Protein AF-A0A0W7W570-F1 (afdb_monomer)

Radius of gyration: 38.08 Å; Cα contacts (8 Å, |Δi|>4): 97; chains: 1; bounding box: 60×49×145 Å

Solvent-accessible surface area (backbone atoms only — not comparable to full-atom values): 12193 Å² total; per-residue (Å²): 139,69,59,69,81,41,39,64,99,74,45,89,48,69,66,44,38,54,52,50,47,54,63,52,50,62,79,69,51,80,49,71,67,44,47,54,53,50,51,50,50,52,48,53,47,42,75,75,45,43,69,50,59,73,38,68,42,74,45,96,88,70,47,79,44,54,70,38,48,42,56,33,52,36,48,51,52,53,51,52,37,53,76,66,52,66,77,56,53,37,69,81,67,78,41,79,86,63,61,54,66,53,54,69,40,65,52,36,53,45,52,47,54,53,62,75,53,65,90,63,53,70,70,55,48,52,51,53,43,49,53,58,47,64,78,64,57,74,56,77,89,54,50,69,79,70,60,72,80,82,68,73,71,76,73,76,76,76,74,76,67,78,79,77,74,90,59,80,81,91,75,82,85,84,76,61,96,79,69,76,89,78,79,86,79,88,86,85,86,83,136

Structure (mmCIF, N/CA/C/O backbone):
data_AF-A0A0W7W570-F1
#
_entry.id   AF-A0A0W7W570-F1
#
loop_
_atom_site.group_PDB
_atom_site.id
_atom_site.type_symbol
_atom_site.label_atom_id
_atom_site.label_alt_id
_atom_site.label_comp_id
_atom_site.label_asym_id
_atom_site.label_entity_id
_atom_site.label_seq_id
_atom_site.pdbx_PDB_ins_code
_atom_site.Cartn_x
_atom_site.Cartn_y
_atom_site.Cartn_z
_atom_site.occupancy
_atom_site.B_iso_or_equiv
_atom_site.auth_seq_id
_atom_site.auth_comp_id
_atom_site.auth_asym_id
_atom_site.auth_at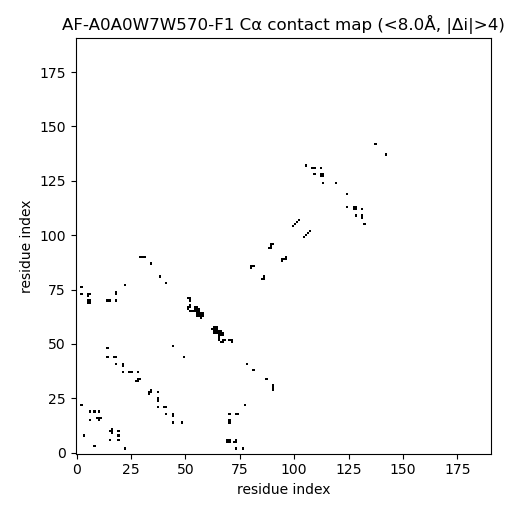om_id
_atom_site.pdbx_PDB_model_num
ATOM 1 N N . MET A 1 1 ? -4.682 -2.469 0.435 1.00 73.38 1 MET A N 1
ATOM 2 C CA . MET A 1 1 ? -3.758 -2.418 -0.722 1.00 73.38 1 MET A CA 1
ATOM 3 C C . MET A 1 1 ? -3.270 -3.825 -1.079 1.00 73.38 1 MET A C 1
ATOM 5 O O . MET A 1 1 ? -2.965 -4.575 -0.162 1.00 73.38 1 MET A O 1
ATOM 9 N N . ASN A 1 2 ? -3.206 -4.213 -2.361 1.00 81.31 2 ASN A N 1
ATOM 10 C CA . ASN A 1 2 ? -2.720 -5.542 -2.781 1.00 81.31 2 ASN A CA 1
ATOM 11 C C . ASN A 1 2 ? -1.515 -5.434 -3.734 1.00 81.31 2 ASN A C 1
ATOM 13 O O . ASN A 1 2 ? -1.635 -5.657 -4.937 1.00 81.31 2 ASN A O 1
ATOM 17 N N . LEU A 1 3 ? -0.342 -5.099 -3.185 1.00 85.81 3 LEU A N 1
ATOM 18 C CA . LEU A 1 3 ? 0.908 -4.990 -3.951 1.00 85.81 3 LEU A CA 1
ATOM 19 C C . LEU A 1 3 ? 1.341 -6.328 -4.572 1.00 85.81 3 LEU A C 1
ATOM 21 O O . LEU A 1 3 ? 1.898 -6.357 -5.668 1.00 85.81 3 LEU A O 1
ATOM 25 N N . ARG A 1 4 ? 1.016 -7.441 -3.899 1.00 85.19 4 ARG A N 1
ATOM 26 C CA . ARG A 1 4 ? 1.327 -8.816 -4.332 1.00 85.19 4 ARG A CA 1
ATOM 27 C C . ARG A 1 4 ? 0.651 -9.205 -5.648 1.00 85.19 4 ARG A C 1
ATOM 29 O O . ARG A 1 4 ? 1.086 -10.143 -6.304 1.00 85.19 4 ARG A O 1
ATOM 36 N N . ARG A 1 5 ? -0.399 -8.483 -6.059 1.00 88.44 5 ARG A N 1
ATOM 37 C CA . ARG A 1 5 ? -1.010 -8.645 -7.387 1.00 88.44 5 ARG A CA 1
ATOM 38 C C . ARG A 1 5 ? -0.041 -8.275 -8.515 1.00 88.44 5 ARG A C 1
ATOM 40 O O . ARG A 1 5 ? -0.143 -8.821 -9.610 1.00 88.44 5 ARG A O 1
ATOM 47 N N . HIS A 1 6 ? 0.856 -7.325 -8.264 1.00 90.12 6 HIS A N 1
ATOM 48 C CA . HIS A 1 6 ? 1.743 -6.758 -9.278 1.00 90.12 6 HIS A CA 1
ATOM 49 C C . HIS A 1 6 ? 3.196 -7.197 -9.091 1.00 90.12 6 HIS A C 1
ATOM 51 O O . HIS A 1 6 ? 3.864 -7.488 -10.080 1.00 90.12 6 HIS A O 1
ATOM 57 N N . LEU A 1 7 ? 3.671 -7.312 -7.848 1.00 88.38 7 LEU A N 1
ATOM 58 C CA . LEU A 1 7 ? 5.011 -7.810 -7.533 1.00 88.38 7 LEU A CA 1
ATOM 59 C C . LEU A 1 7 ? 4.959 -9.224 -6.965 1.00 88.38 7 LEU A C 1
ATOM 61 O O . LEU A 1 7 ? 4.124 -9.545 -6.121 1.00 88.38 7 LEU A O 1
ATOM 65 N N . THR A 1 8 ? 5.907 -10.057 -7.388 1.00 86.31 8 THR A N 1
ATOM 66 C CA . THR A 1 8 ? 6.142 -11.355 -6.753 1.00 86.31 8 THR A CA 1
ATOM 67 C C . THR A 1 8 ? 6.762 -11.164 -5.365 1.00 86.31 8 THR A C 1
ATOM 69 O O . THR A 1 8 ? 7.315 -10.111 -5.053 1.00 86.31 8 THR A O 1
ATOM 72 N N . LEU A 1 9 ? 6.705 -12.195 -4.515 1.00 81.56 9 LEU A N 1
ATOM 73 C CA . LEU A 1 9 ? 7.319 -12.149 -3.177 1.00 81.56 9 LEU A CA 1
ATOM 74 C C . LEU A 1 9 ? 8.847 -11.996 -3.227 1.00 81.56 9 LEU A C 1
ATOM 76 O O . LEU A 1 9 ? 9.439 -11.434 -2.307 1.00 81.56 9 LEU A O 1
ATOM 80 N N . ARG A 1 10 ? 9.473 -12.489 -4.301 1.00 87.62 10 ARG A N 1
ATOM 81 C CA . ARG A 1 10 ? 10.916 -12.416 -4.561 1.00 87.62 10 ARG A CA 1
ATOM 82 C C . ARG A 1 10 ? 11.157 -11.948 -6.003 1.00 87.62 10 ARG A C 1
ATOM 84 O O . ARG A 1 10 ? 11.343 -12.781 -6.892 1.00 87.62 10 ARG A O 1
ATOM 91 N N . PRO A 1 11 ? 11.077 -10.635 -6.279 1.00 91.62 11 PRO A N 1
ATOM 92 C CA . PRO A 1 11 ? 11.382 -10.100 -7.601 1.00 91.62 11 PRO A CA 1
ATOM 93 C C . PRO A 1 11 ? 12.849 -10.358 -7.963 1.00 91.62 11 PRO A C 1
ATOM 95 O O . PRO A 1 11 ? 13.729 -10.280 -7.110 1.00 91.62 11 PRO A O 1
ATOM 98 N N . ARG A 1 12 ? 13.127 -10.664 -9.233 1.00 92.12 12 ARG A N 1
ATOM 99 C CA . ARG A 1 12 ? 14.498 -10.941 -9.704 1.00 92.12 12 ARG A CA 1
ATOM 100 C C . ARG A 1 12 ? 15.266 -9.678 -10.099 1.00 92.12 12 ARG A C 1
ATOM 102 O O . ARG A 1 12 ? 16.482 -9.659 -10.025 1.00 92.12 12 ARG A O 1
ATOM 109 N N . THR A 1 13 ? 14.553 -8.638 -10.519 1.00 93.88 13 THR A N 1
ATOM 110 C CA . THR A 1 13 ? 15.122 -7.344 -10.923 1.00 93.88 13 THR A CA 1
ATOM 111 C C . THR A 1 13 ? 15.369 -6.454 -9.707 1.00 93.88 13 THR A C 1
ATOM 113 O O . THR A 1 13 ? 14.484 -6.393 -8.849 1.00 93.88 13 THR A O 1
ATOM 116 N N . LEU A 1 14 ? 16.457 -5.676 -9.696 1.00 95.88 14 LEU A N 1
ATOM 117 C CA . LEU A 1 14 ? 16.756 -4.704 -8.630 1.00 95.88 14 LEU A CA 1
ATOM 118 C C . LEU A 1 14 ? 15.606 -3.713 -8.398 1.00 95.88 14 LEU A C 1
ATOM 120 O O . LEU A 1 14 ? 15.128 -3.582 -7.276 1.00 95.88 14 LEU A O 1
ATOM 124 N N . ALA A 1 15 ? 15.056 -3.126 -9.468 1.00 96.12 15 ALA A N 1
ATOM 125 C CA . ALA A 1 15 ? 13.912 -2.215 -9.376 1.00 96.12 15 ALA A CA 1
ATOM 126 C C . ALA A 1 15 ? 12.715 -2.848 -8.646 1.00 96.12 15 ALA A C 1
ATOM 128 O O . ALA A 1 15 ? 12.124 -2.247 -7.751 1.00 96.12 15 ALA A O 1
ATOM 129 N N . GLY A 1 16 ? 12.378 -4.093 -8.994 1.00 96.06 16 GLY A N 1
ATOM 130 C CA . GLY A 1 16 ? 11.322 -4.849 -8.324 1.00 96.06 16 GLY A CA 1
ATOM 131 C C . GLY A 1 16 ? 11.647 -5.185 -6.865 1.00 96.06 16 GLY A C 1
ATOM 132 O O . GLY A 1 16 ? 10.750 -5.133 -6.027 1.00 96.06 16 GLY A O 1
ATOM 133 N N . GLN A 1 17 ? 12.902 -5.516 -6.547 1.00 96.00 17 GLN A N 1
ATOM 134 C CA . GLN A 1 17 ? 13.339 -5.810 -5.177 1.00 96.00 17 GLN A CA 1
ATOM 135 C C . GLN A 1 17 ? 13.234 -4.573 -4.287 1.00 96.00 17 GLN A C 1
ATOM 137 O O . GLN A 1 17 ? 12.612 -4.650 -3.227 1.00 96.00 17 GLN A O 1
ATOM 142 N N . HIS A 1 18 ? 13.750 -3.435 -4.755 1.00 96.69 18 HIS A N 1
ATOM 143 C CA . HIS A 1 18 ? 13.684 -2.168 -4.031 1.00 96.69 18 HIS A CA 1
ATOM 144 C C . HIS A 1 18 ? 12.226 -1.717 -3.866 1.00 96.69 18 HIS A C 1
ATOM 146 O O . HIS A 1 18 ? 11.818 -1.351 -2.769 1.00 96.69 18 HIS A O 1
ATOM 152 N N . LEU A 1 19 ? 11.381 -1.855 -4.897 1.00 96.44 19 LEU A N 1
ATOM 153 C CA . LEU A 1 19 ? 9.955 -1.523 -4.772 1.00 96.44 19 LEU A CA 1
ATOM 154 C C . LEU A 1 19 ? 9.224 -2.443 -3.784 1.00 96.44 19 LEU A C 1
ATOM 156 O O . LEU A 1 19 ? 8.333 -2.010 -3.053 1.00 96.44 19 LEU A O 1
ATOM 160 N N . ALA A 1 20 ? 9.597 -3.725 -3.738 1.00 94.50 20 ALA A N 1
ATOM 161 C CA . ALA A 1 20 ? 9.067 -4.654 -2.748 1.00 94.50 20 ALA A CA 1
ATOM 162 C C . ALA A 1 20 ? 9.539 -4.303 -1.328 1.00 94.50 20 ALA A C 1
ATOM 164 O O . ALA A 1 20 ? 8.780 -4.508 -0.386 1.00 94.50 20 ALA A O 1
ATOM 165 N N . GLN A 1 21 ? 10.754 -3.773 -1.161 1.00 94.69 21 GLN A N 1
ATOM 166 C CA . GLN A 1 21 ? 11.243 -3.258 0.120 1.00 94.69 21 GLN A CA 1
ATOM 167 C C . GLN A 1 21 ? 10.441 -2.032 0.567 1.00 94.69 21 GLN A C 1
ATOM 169 O O . GLN A 1 21 ? 9.916 -2.055 1.676 1.00 94.69 21 GLN A O 1
ATOM 174 N N . VAL A 1 22 ? 10.223 -1.049 -0.316 1.00 95.88 22 VAL A N 1
ATOM 175 C CA . VAL A 1 22 ? 9.329 0.098 -0.049 1.00 95.88 22 VAL A CA 1
ATOM 176 C C . VAL A 1 22 ? 7.942 -0.392 0.382 1.00 95.88 22 VAL A C 1
ATOM 178 O O . VAL A 1 22 ? 7.384 0.062 1.377 1.00 95.88 22 VAL A O 1
ATOM 181 N N . GLY A 1 23 ? 7.391 -1.386 -0.317 1.00 93.75 23 GLY A N 1
ATOM 182 C CA . GLY A 1 23 ? 6.106 -1.980 0.045 1.00 93.75 23 GLY A CA 1
ATOM 183 C C . GLY A 1 23 ? 6.077 -2.688 1.405 1.00 93.75 23 GLY A C 1
ATOM 184 O O . GLY A 1 23 ? 5.026 -2.707 2.041 1.00 93.75 23 GLY A O 1
ATOM 185 N N . ARG A 1 24 ? 7.192 -3.283 1.852 1.00 92.44 2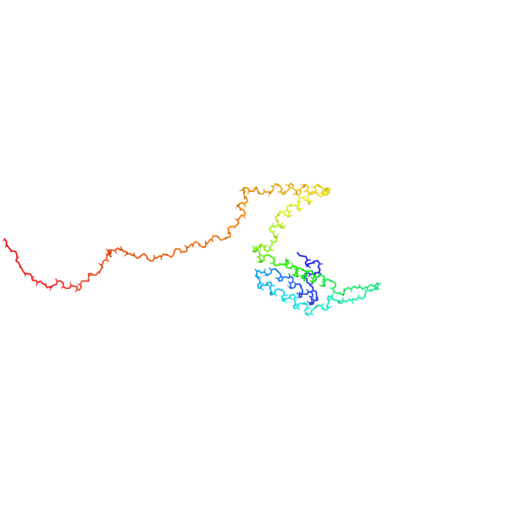4 ARG A N 1
ATOM 186 C CA . ARG A 1 24 ? 7.305 -3.925 3.177 1.00 92.44 24 ARG A CA 1
ATOM 187 C C . ARG A 1 24 ? 7.436 -2.892 4.291 1.00 92.44 24 ARG A C 1
ATOM 189 O O . ARG A 1 24 ? 6.736 -3.036 5.290 1.00 92.44 24 ARG A O 1
ATOM 196 N N . ALA A 1 25 ? 8.222 -1.840 4.060 1.00 94.06 25 ALA A N 1
ATOM 197 C CA . ALA A 1 25 ? 8.446 -0.746 5.004 1.00 94.06 25 ALA A CA 1
ATOM 198 C C . ALA A 1 25 ? 7.141 -0.052 5.442 1.00 94.06 25 ALA A C 1
ATOM 200 O O . ALA A 1 25 ? 7.059 0.449 6.553 1.00 94.06 25 ALA A O 1
ATOM 201 N N . LEU A 1 26 ? 6.064 -0.112 4.642 1.00 92.06 26 LEU A N 1
ATOM 202 C CA . LEU A 1 26 ? 4.728 0.341 5.072 1.00 92.06 26 LEU A CA 1
ATOM 203 C C . LEU A 1 26 ? 4.248 -0.302 6.382 1.00 92.06 26 LEU A C 1
ATOM 205 O O . LEU A 1 26 ? 3.461 0.299 7.104 1.00 92.06 26 LEU A O 1
ATOM 209 N N . SER A 1 27 ? 4.670 -1.536 6.669 1.00 88.69 27 SER A N 1
ATOM 210 C CA . SER A 1 27 ? 4.270 -2.248 7.892 1.00 88.69 27 SER A CA 1
ATOM 211 C C . SER A 1 27 ? 5.054 -1.791 9.123 1.00 88.69 27 SER A C 1
ATOM 213 O O . SER A 1 27 ? 4.677 -2.139 10.239 1.00 88.69 27 SER A O 1
ATOM 215 N N . GLU A 1 28 ? 6.137 -1.044 8.924 1.00 90.62 28 GLU A N 1
ATOM 216 C CA . GLU A 1 28 ? 7.019 -0.533 9.975 1.00 90.62 28 GLU A CA 1
ATOM 217 C C . GLU A 1 28 ? 6.650 0.903 10.366 1.00 90.62 28 GLU A C 1
ATOM 219 O O . GLU A 1 28 ? 6.993 1.330 11.457 1.00 90.62 28 GLU A O 1
ATOM 224 N N . VAL A 1 29 ? 5.867 1.613 9.545 1.00 93.12 29 VAL A N 1
ATOM 225 C CA . VAL A 1 29 ? 5.443 2.991 9.825 1.00 93.12 29 VAL A CA 1
ATOM 226 C C . VAL A 1 29 ? 4.525 3.045 11.049 1.00 93.12 29 VAL A C 1
ATOM 228 O O . VAL A 1 29 ? 3.427 2.467 11.052 1.00 93.12 29 VAL A O 1
ATOM 231 N N . THR A 1 30 ? 4.971 3.742 12.091 1.00 91.69 30 THR A N 1
ATOM 232 C CA . THR A 1 30 ? 4.238 3.933 13.355 1.00 91.69 30 THR A CA 1
ATOM 233 C C . THR A 1 30 ? 4.099 5.391 13.760 1.00 91.69 30 THR A C 1
ATOM 235 O O . THR A 1 30 ? 3.182 5.713 14.506 1.00 91.69 30 THR A O 1
ATOM 238 N N . THR A 1 31 ? 4.951 6.267 13.235 1.00 93.19 31 THR A N 1
ATOM 239 C CA . THR A 1 31 ? 4.962 7.701 13.532 1.00 93.19 31 THR A CA 1
ATOM 240 C C . THR A 1 31 ? 4.867 8.537 12.254 1.00 93.19 31 THR A C 1
ATOM 242 O O . THR A 1 31 ? 5.043 8.034 11.140 1.00 93.19 31 THR A O 1
ATOM 245 N N . ILE A 1 32 ? 4.604 9.839 12.406 1.00 92.75 32 ILE A N 1
ATOM 246 C CA . ILE A 1 32 ? 4.624 10.793 11.286 1.00 92.75 32 ILE A CA 1
ATOM 247 C C . ILE A 1 32 ? 6.024 10.849 10.649 1.00 92.75 32 ILE A C 1
ATOM 249 O O . ILE A 1 32 ? 6.138 10.863 9.423 1.00 92.75 32 ILE A O 1
ATOM 253 N N . ASP A 1 33 ? 7.087 10.797 11.453 1.00 94.94 33 ASP A N 1
ATOM 254 C CA . ASP A 1 33 ? 8.464 10.790 10.950 1.00 94.94 33 ASP A CA 1
ATOM 255 C C . ASP A 1 33 ? 8.772 9.533 10.126 1.00 94.94 33 ASP A C 1
ATOM 257 O O . ASP A 1 33 ? 9.383 9.629 9.056 1.00 94.94 33 ASP A O 1
ATOM 261 N N . ASP A 1 34 ? 8.272 8.365 10.547 1.00 95.19 34 ASP A N 1
ATOM 262 C CA . ASP A 1 34 ? 8.375 7.134 9.757 1.00 95.19 34 ASP A CA 1
ATOM 263 C C . ASP A 1 34 ? 7.664 7.280 8.404 1.00 95.19 34 ASP A C 1
ATOM 265 O O . ASP A 1 34 ? 8.155 6.796 7.381 1.00 95.19 34 ASP A O 1
ATOM 269 N N . ALA A 1 35 ? 6.508 7.953 8.375 1.00 95.50 35 ALA A N 1
ATOM 270 C CA . ALA A 1 35 ? 5.755 8.190 7.147 1.00 95.50 35 ALA A CA 1
ATOM 271 C C . ALA A 1 35 ? 6.529 9.100 6.181 1.00 95.50 35 ALA A C 1
ATOM 273 O O . ALA A 1 35 ? 6.607 8.802 4.985 1.00 95.50 35 ALA A O 1
ATOM 274 N N . ILE A 1 36 ? 7.168 10.158 6.691 1.00 95.81 36 ILE A N 1
ATOM 275 C CA . ILE A 1 36 ? 8.065 11.024 5.908 1.00 95.81 36 ILE A CA 1
ATOM 276 C C . ILE A 1 36 ? 9.256 10.212 5.380 1.00 95.81 36 ILE A C 1
ATOM 278 O O . ILE A 1 36 ? 9.609 10.311 4.201 1.00 95.81 36 ILE A O 1
ATOM 282 N N . GLY A 1 37 ? 9.870 9.381 6.228 1.00 97.25 37 GLY A N 1
ATOM 283 C CA . GLY A 1 37 ? 10.945 8.470 5.830 1.00 97.25 37 GLY A CA 1
ATOM 284 C C . GLY A 1 37 ? 10.508 7.523 4.711 1.00 97.25 37 GLY A C 1
ATOM 285 O O . GLY A 1 37 ? 11.205 7.366 3.706 1.00 97.25 37 GLY A O 1
ATOM 286 N N . TRP A 1 38 ? 9.309 6.960 4.825 1.00 97.81 38 TRP A N 1
ATOM 287 C CA . TRP A 1 38 ? 8.730 6.093 3.809 1.00 97.81 38 TRP A CA 1
ATOM 288 C C . TRP A 1 38 ? 8.485 6.815 2.476 1.00 97.81 38 TRP A C 1
ATOM 290 O O . TRP A 1 38 ? 8.792 6.270 1.413 1.00 97.81 38 TRP A O 1
ATOM 300 N N . GLN A 1 39 ? 7.975 8.049 2.509 1.00 97.38 39 GLN A N 1
ATOM 301 C CA . GLN A 1 39 ? 7.778 8.864 1.304 1.00 97.38 39 GLN A CA 1
ATOM 302 C C . GLN A 1 39 ? 9.106 9.141 0.595 1.00 97.38 39 GLN A C 1
ATOM 304 O O . GLN A 1 39 ? 9.203 8.943 -0.616 1.00 97.38 39 GLN A O 1
ATOM 309 N N . LYS A 1 40 ? 10.160 9.470 1.353 1.00 97.75 40 LYS A N 1
ATOM 310 C CA . LYS A 1 40 ? 11.518 9.624 0.808 1.00 97.75 40 LYS A CA 1
ATOM 311 C C . LYS A 1 40 ? 12.010 8.342 0.136 1.00 97.75 40 LYS A C 1
ATOM 313 O O . LYS A 1 40 ? 12.590 8.411 -0.944 1.00 97.75 40 LYS A O 1
ATOM 318 N N . LEU A 1 41 ? 11.759 7.166 0.722 1.00 97.12 41 LEU A N 1
ATOM 319 C CA . LEU A 1 41 ? 12.115 5.886 0.093 1.00 97.12 41 LEU A CA 1
ATOM 320 C C . LEU A 1 41 ? 11.390 5.677 -1.245 1.00 97.12 41 LEU A C 1
ATOM 322 O O . LEU A 1 41 ? 11.994 5.189 -2.207 1.00 97.12 41 LEU A O 1
ATOM 326 N N . LEU A 1 42 ? 10.109 6.047 -1.324 1.00 97.31 42 LEU A N 1
ATOM 327 C CA . LEU A 1 42 ? 9.342 5.973 -2.568 1.00 97.31 42 LEU A CA 1
ATOM 328 C C . LEU A 1 42 ? 9.895 6.936 -3.634 1.00 97.31 42 LEU A C 1
ATOM 330 O O . LEU A 1 42 ? 10.000 6.551 -4.803 1.00 97.31 42 LEU A O 1
ATOM 334 N N . ASP A 1 43 ? 10.296 8.142 -3.236 1.00 97.69 43 ASP A N 1
ATOM 335 C CA . ASP A 1 43 ? 10.898 9.132 -4.131 1.00 97.69 43 ASP A CA 1
ATOM 336 C C . ASP A 1 43 ? 12.280 8.694 -4.625 1.00 97.69 43 ASP A C 1
ATOM 338 O O . ASP A 1 43 ? 12.551 8.761 -5.823 1.00 97.69 43 ASP A O 1
ATOM 342 N N . VAL A 1 44 ? 13.133 8.153 -3.750 1.00 98.06 44 VAL A N 1
ATOM 343 C CA . VAL A 1 44 ? 14.435 7.576 -4.138 1.00 98.06 44 VAL A CA 1
ATOM 344 C C . VAL A 1 44 ? 14.251 6.469 -5.176 1.00 98.06 44 VAL A C 1
ATOM 346 O O . VAL A 1 44 ? 14.992 6.402 -6.164 1.00 98.06 44 VAL A O 1
ATOM 349 N N . TRP A 1 45 ? 13.232 5.621 -5.001 1.00 97.88 45 TRP A N 1
ATOM 350 C CA . TRP A 1 45 ? 12.902 4.609 -5.999 1.00 97.88 45 TRP A CA 1
ATOM 351 C C . TRP A 1 45 ? 12.531 5.241 -7.344 1.00 97.88 45 TRP A C 1
ATOM 353 O O . TRP A 1 45 ? 13.015 4.785 -8.382 1.00 97.88 45 TRP A O 1
ATOM 363 N N . TRP A 1 46 ? 11.708 6.295 -7.338 1.00 97.75 46 TRP A N 1
ATOM 364 C CA . TRP A 1 46 ? 11.319 7.012 -8.554 1.00 97.75 46 TRP A CA 1
ATOM 365 C C . TRP A 1 46 ? 12.519 7.648 -9.259 1.00 97.75 46 TRP A C 1
ATOM 367 O O . TRP A 1 46 ? 12.660 7.484 -10.469 1.00 97.75 46 TRP A O 1
ATOM 377 N N . GLN A 1 47 ? 13.422 8.297 -8.524 1.00 98.06 47 GLN A N 1
ATOM 378 C CA . GLN A 1 47 ? 14.626 8.893 -9.115 1.00 98.06 47 GLN A CA 1
ATOM 379 C C . GLN A 1 47 ? 15.533 7.834 -9.756 1.00 98.06 47 GLN A C 1
ATOM 381 O O . GLN A 1 47 ? 16.100 8.053 -10.822 1.00 98.06 47 GLN A O 1
ATOM 386 N N . THR A 1 48 ? 15.626 6.652 -9.143 1.00 97.81 48 THR A N 1
ATOM 387 C CA . THR A 1 48 ? 16.509 5.581 -9.628 1.00 97.81 48 THR A CA 1
ATOM 388 C C . THR A 1 48 ? 15.897 4.795 -10.795 1.00 97.81 48 THR A C 1
ATOM 390 O O . THR A 1 48 ? 16.584 4.464 -11.761 1.00 97.81 48 THR A O 1
ATOM 393 N N . TYR A 1 49 ? 14.601 4.475 -10.726 1.00 98.00 49 TYR A N 1
ATOM 394 C CA . TYR A 1 49 ? 13.942 3.512 -11.622 1.00 98.00 49 TYR A CA 1
ATOM 395 C C . TYR A 1 49 ? 12.719 4.063 -12.361 1.00 98.00 49 TYR A C 1
ATOM 397 O O . TYR A 1 49 ? 12.052 3.315 -13.079 1.00 98.00 49 TYR A O 1
ATOM 405 N N . GLY A 1 50 ? 12.405 5.353 -12.223 1.00 96.56 50 GLY A N 1
ATOM 406 C CA . GLY A 1 50 ? 11.223 5.976 -12.825 1.00 96.56 50 GLY A CA 1
ATOM 407 C C . GLY A 1 50 ? 11.164 5.820 -14.345 1.00 96.56 50 GLY A C 1
ATOM 408 O O . GLY A 1 50 ? 10.086 5.600 -14.896 1.00 96.56 50 GLY A O 1
ATOM 409 N N . HIS A 1 51 ? 12.319 5.800 -15.014 1.00 97.25 51 HIS A N 1
ATOM 410 C CA . HIS A 1 51 ? 12.430 5.547 -16.455 1.00 97.25 51 HIS A CA 1
ATOM 411 C C . HIS A 1 51 ? 11.807 4.202 -16.886 1.00 97.25 51 HIS A C 1
ATOM 413 O O . HIS A 1 51 ? 11.194 4.111 -17.948 1.00 97.25 51 HIS A O 1
ATOM 419 N N . LEU A 1 52 ? 11.844 3.171 -16.033 1.00 96.44 52 LEU A N 1
ATOM 420 C CA . LEU A 1 52 ? 11.238 1.865 -16.331 1.00 96.44 52 LEU A CA 1
ATOM 421 C C . LEU A 1 52 ? 9.705 1.929 -16.418 1.00 96.44 52 LEU A C 1
ATOM 423 O O . LEU A 1 52 ? 9.066 1.030 -16.967 1.00 96.44 52 LEU A O 1
ATOM 427 N N . THR A 1 53 ? 9.082 2.968 -15.855 1.00 95.62 53 THR A N 1
ATOM 428 C CA . THR A 1 53 ? 7.620 3.129 -15.863 1.00 95.62 53 THR A CA 1
ATOM 429 C C . THR A 1 53 ? 7.079 3.667 -17.189 1.00 95.62 53 THR A C 1
ATOM 431 O O . THR A 1 53 ? 5.884 3.509 -17.468 1.00 95.62 53 THR A O 1
ATOM 434 N N . THR A 1 54 ? 7.938 4.276 -18.008 1.00 96.00 54 THR A N 1
ATOM 435 C CA . THR A 1 54 ? 7.591 4.848 -19.316 1.00 96.00 54 THR A CA 1
ATOM 436 C C . THR A 1 54 ? 8.088 3.996 -20.476 1.00 96.00 54 THR A C 1
ATOM 438 O O . THR A 1 54 ? 7.558 4.125 -21.578 1.00 96.00 54 THR A O 1
ATOM 441 N N . GLU A 1 55 ? 9.043 3.098 -20.231 1.00 96.94 55 GLU A N 1
ATOM 442 C CA . GLU A 1 55 ? 9.621 2.227 -21.247 1.00 96.94 55 GLU A CA 1
ATOM 443 C C . GLU A 1 55 ? 8.578 1.303 -21.901 1.00 96.94 55 GLU A C 1
ATOM 445 O O . GLU A 1 55 ? 7.762 0.650 -21.233 1.00 96.94 55 GLU A O 1
ATOM 450 N N . ARG A 1 56 ? 8.614 1.240 -23.236 1.00 97.06 56 ARG A N 1
ATOM 451 C CA . ARG A 1 56 ? 7.700 0.443 -24.057 1.00 97.06 56 ARG A CA 1
ATOM 452 C C . ARG A 1 56 ? 8.478 -0.404 -25.050 1.00 97.06 56 ARG A C 1
ATOM 454 O O . ARG A 1 56 ? 9.392 0.085 -25.702 1.00 97.06 56 ARG A O 1
ATOM 461 N N . THR A 1 57 ? 8.039 -1.644 -25.214 1.00 96.62 57 THR A N 1
ATOM 462 C CA . THR A 1 57 ? 8.582 -2.594 -26.185 1.00 96.62 57 THR A CA 1
ATOM 463 C C . THR A 1 57 ? 7.470 -3.041 -27.127 1.00 96.62 57 THR A C 1
ATOM 465 O O . THR A 1 57 ? 6.312 -3.192 -26.723 1.00 96.62 57 THR A O 1
ATOM 468 N N . ARG A 1 58 ? 7.819 -3.240 -28.400 1.00 96.50 58 ARG A N 1
ATOM 469 C CA . ARG A 1 58 ? 6.925 -3.827 -29.398 1.00 96.50 58 ARG A CA 1
ATOM 470 C C . ARG A 1 58 ? 6.916 -5.347 -29.241 1.00 96.50 58 ARG A C 1
ATOM 472 O O . ARG A 1 58 ? 7.968 -5.981 -29.263 1.00 96.50 58 ARG A O 1
ATOM 479 N N . TYR A 1 59 ? 5.738 -5.929 -29.078 1.00 92.62 59 TYR A N 1
ATOM 480 C CA . TYR A 1 59 ? 5.556 -7.373 -29.001 1.00 92.62 59 TYR A CA 1
ATOM 481 C C . TYR A 1 59 ? 5.640 -8.025 -30.386 1.00 92.62 59 TYR A C 1
ATOM 483 O O . TYR A 1 59 ? 5.586 -7.363 -31.425 1.00 92.62 59 TYR A O 1
ATOM 491 N N . ARG A 1 60 ? 5.759 -9.359 -30.400 1.00 93.25 60 ARG A N 1
ATOM 492 C CA . ARG A 1 60 ? 5.861 -10.155 -31.635 1.00 93.25 60 ARG A CA 1
ATOM 493 C C . ARG A 1 60 ? 4.623 -10.023 -32.531 1.00 93.25 60 ARG A C 1
ATOM 495 O O . ARG A 1 60 ? 4.749 -10.123 -33.742 1.00 93.25 60 ARG A O 1
ATOM 502 N N . ASP A 1 61 ? 3.456 -9.770 -31.945 1.00 94.38 61 ASP A N 1
ATOM 503 C CA . ASP A 1 61 ? 2.194 -9.531 -32.659 1.00 94.38 61 ASP A CA 1
ATOM 504 C C . ASP A 1 61 ? 2.090 -8.115 -33.268 1.00 94.38 61 ASP A C 1
ATOM 506 O O . ASP A 1 61 ? 1.080 -7.763 -33.870 1.00 94.38 61 ASP A O 1
ATOM 510 N N . GLY A 1 62 ? 3.129 -7.287 -33.118 1.00 93.88 62 GLY A N 1
ATOM 511 C CA . GLY A 1 62 ? 3.178 -5.925 -33.635 1.00 93.88 62 GLY A CA 1
ATOM 512 C C . GLY A 1 62 ? 2.546 -4.871 -32.726 1.00 93.88 62 GLY A C 1
ATOM 513 O O . GLY A 1 62 ? 2.641 -3.684 -33.048 1.00 93.88 62 GLY A O 1
ATOM 514 N N . THR A 1 63 ? 1.954 -5.262 -31.596 1.00 95.38 63 THR A N 1
ATOM 515 C CA . THR A 1 63 ? 1.376 -4.328 -30.622 1.00 95.38 63 THR A CA 1
ATOM 516 C C . THR A 1 63 ? 2.446 -3.738 -29.697 1.00 95.38 63 THR A C 1
ATOM 518 O O . THR A 1 63 ? 3.544 -4.273 -29.554 1.00 95.38 63 THR A O 1
ATOM 521 N N . TRP A 1 64 ? 2.151 -2.597 -29.070 1.00 95.75 64 TRP A N 1
ATOM 522 C CA . TRP A 1 64 ? 3.052 -1.937 -28.120 1.00 95.75 64 TRP A CA 1
ATOM 523 C C . TRP A 1 64 ? 2.569 -2.120 -26.688 1.00 95.75 64 TRP A C 1
ATOM 525 O O . TRP A 1 64 ? 1.432 -1.765 -26.375 1.00 95.75 64 TRP A O 1
ATOM 535 N N . GLY A 1 65 ? 3.462 -2.527 -25.788 1.00 94.81 65 GLY A N 1
ATOM 536 C CA . GLY A 1 65 ? 3.179 -2.570 -24.354 1.00 94.81 65 GLY A CA 1
ATOM 537 C C . GLY A 1 65 ? 4.317 -2.028 -23.507 1.00 94.81 65 GLY A C 1
ATOM 538 O O . GLY A 1 65 ? 5.409 -1.756 -23.999 1.00 94.81 65 GLY A O 1
ATOM 539 N N . TYR A 1 66 ? 4.042 -1.836 -22.219 1.00 96.44 66 TYR A N 1
ATOM 540 C CA . TYR A 1 66 ? 5.058 -1.418 -21.257 1.00 96.44 66 TYR A CA 1
ATOM 541 C C . TYR A 1 66 ? 6.009 -2.578 -20.964 1.00 96.44 66 TYR A C 1
ATOM 543 O O . TYR A 1 66 ? 5.556 -3.652 -20.555 1.00 96.44 66 TYR A O 1
ATOM 551 N N . THR A 1 67 ? 7.317 -2.349 -21.115 1.00 95.25 67 THR A N 1
ATOM 552 C CA . THR A 1 67 ? 8.346 -3.379 -20.880 1.00 95.25 67 THR A CA 1
ATOM 553 C C . THR A 1 67 ? 8.268 -3.898 -19.442 1.00 95.25 67 THR A C 1
ATOM 555 O O . THR A 1 67 ? 8.276 -5.103 -19.190 1.00 95.25 67 THR A O 1
ATOM 558 N N . HIS A 1 68 ? 8.082 -2.984 -18.485 1.00 94.81 68 HIS A N 1
ATOM 559 C CA . HIS A 1 68 ? 8.034 -3.282 -17.054 1.00 94.81 68 HIS A CA 1
ATOM 560 C C . HIS A 1 68 ? 6.633 -3.097 -16.454 1.00 94.81 68 HIS A C 1
ATOM 562 O O . HIS A 1 68 ? 6.483 -2.565 -15.353 1.00 94.81 68 HIS A O 1
ATOM 568 N N . ASP A 1 69 ? 5.588 -3.565 -17.147 1.00 94.56 69 ASP A N 1
ATOM 569 C CA . ASP A 1 69 ? 4.178 -3.361 -16.763 1.00 94.56 69 ASP A CA 1
ATOM 570 C C . ASP A 1 69 ? 3.868 -3.701 -15.291 1.00 94.56 69 ASP A C 1
ATOM 572 O O . ASP A 1 69 ? 3.190 -2.947 -14.592 1.00 94.56 69 ASP A O 1
ATOM 576 N N . ARG A 1 70 ? 4.407 -4.814 -14.781 1.00 94.56 70 ARG A N 1
ATOM 577 C CA . ARG A 1 70 ? 4.204 -5.240 -13.387 1.00 94.56 70 ARG A CA 1
ATOM 578 C C . ARG A 1 70 ? 4.782 -4.253 -12.373 1.00 94.56 70 ARG A C 1
ATOM 580 O O . ARG A 1 70 ? 4.087 -3.865 -11.436 1.00 94.56 70 ARG A O 1
ATOM 587 N N . VAL A 1 71 ? 6.028 -3.830 -12.575 1.00 95.62 71 VAL A N 1
ATOM 588 C CA . VAL A 1 71 ? 6.709 -2.857 -11.707 1.00 95.62 71 VAL A CA 1
ATOM 589 C C . VAL A 1 71 ? 6.007 -1.505 -11.796 1.00 95.62 71 VAL A C 1
ATOM 591 O O . VAL A 1 71 ? 5.679 -0.912 -10.772 1.00 95.62 71 VAL A O 1
ATOM 594 N N . ARG A 1 72 ? 5.659 -1.077 -13.013 1.00 96.19 72 ARG A N 1
ATOM 595 C CA . ARG A 1 72 ? 4.887 0.140 -13.269 1.00 96.19 72 ARG A CA 1
ATOM 596 C C . ARG A 1 72 ? 3.557 0.151 -12.511 1.00 96.19 72 ARG A C 1
ATOM 598 O O . ARG A 1 72 ? 3.235 1.132 -11.846 1.00 96.19 72 ARG A O 1
ATOM 605 N N . LYS A 1 73 ? 2.765 -0.922 -12.595 1.00 96.25 73 LYS A N 1
ATOM 606 C CA . LYS A 1 73 ? 1.476 -1.034 -11.885 1.00 96.25 73 LYS A CA 1
ATOM 607 C C . LYS A 1 73 ? 1.652 -1.005 -10.368 1.00 96.25 73 LYS A C 1
ATOM 609 O O . LYS A 1 73 ? 0.864 -0.362 -9.681 1.00 96.25 73 LYS A O 1
ATOM 614 N N . ALA A 1 74 ? 2.686 -1.668 -9.855 1.00 96.00 74 ALA A N 1
ATOM 615 C CA . ALA A 1 74 ? 3.011 -1.654 -8.435 1.00 96.00 74 ALA A CA 1
ATOM 616 C C . ALA A 1 74 ? 3.382 -0.249 -7.939 1.00 96.00 74 ALA A C 1
ATOM 618 O O . ALA A 1 74 ? 2.855 0.192 -6.919 1.00 96.00 74 ALA A O 1
ATOM 619 N N . TRP A 1 75 ? 4.222 0.470 -8.687 1.00 96.50 75 TRP A N 1
ATOM 620 C CA . TRP A 1 75 ? 4.599 1.840 -8.352 1.00 96.50 75 TRP A CA 1
ATOM 621 C C . TRP A 1 75 ? 3.395 2.781 -8.418 1.00 96.50 75 TRP A C 1
ATOM 623 O O . TRP A 1 75 ? 3.124 3.482 -7.450 1.00 96.50 75 TRP A O 1
ATOM 633 N N . ASN A 1 76 ? 2.601 2.723 -9.493 1.00 95.81 76 ASN A N 1
ATOM 634 C CA . ASN A 1 76 ? 1.390 3.540 -9.633 1.00 95.81 76 ASN A CA 1
ATOM 635 C C . ASN A 1 76 ? 0.410 3.332 -8.472 1.00 95.81 76 ASN A C 1
ATOM 637 O O . ASN A 1 76 ? -0.210 4.287 -8.009 1.00 95.81 76 ASN A O 1
ATOM 641 N N . LEU A 1 77 ? 0.267 2.095 -7.985 1.00 95.38 77 LEU A N 1
ATOM 642 C CA . LEU A 1 77 ? -0.557 1.807 -6.816 1.00 95.38 77 LEU A CA 1
ATOM 643 C C . LEU A 1 77 ? -0.041 2.556 -5.580 1.00 95.38 77 LEU A C 1
ATOM 645 O O . LEU A 1 77 ? -0.816 3.273 -4.956 1.00 95.38 77 LEU A O 1
ATOM 649 N N . LEU A 1 78 ? 1.248 2.425 -5.254 1.00 95.38 78 LEU A N 1
ATOM 650 C CA . LEU A 1 78 ? 1.858 3.101 -4.102 1.00 95.38 78 LEU A CA 1
ATOM 651 C C . LEU A 1 78 ? 1.791 4.624 -4.233 1.00 95.38 78 LEU A C 1
ATOM 653 O O . LEU A 1 78 ? 1.300 5.302 -3.336 1.00 95.38 78 LEU A O 1
ATOM 657 N N . HIS A 1 79 ? 2.213 5.147 -5.381 1.00 95.81 79 HIS A N 1
ATOM 658 C CA . HIS A 1 79 ? 2.244 6.574 -5.666 1.00 95.81 79 HIS A CA 1
ATOM 659 C C . HIS A 1 79 ? 0.845 7.198 -5.621 1.00 95.81 79 HIS A C 1
ATOM 661 O O . HIS A 1 79 ? 0.650 8.245 -5.009 1.00 95.81 79 HIS A O 1
ATOM 667 N N . SER A 1 80 ? -0.162 6.537 -6.204 1.00 95.62 80 SER A N 1
ATOM 668 C CA . SER A 1 80 ? -1.539 7.043 -6.162 1.00 95.62 80 SER A CA 1
ATOM 669 C C . SER A 1 80 ? -2.125 7.050 -4.751 1.00 95.62 80 SER A C 1
ATOM 671 O O . SER A 1 80 ? -2.837 7.989 -4.408 1.00 95.62 80 SER A O 1
ATOM 673 N N . LEU A 1 81 ? -1.829 6.041 -3.926 1.00 94.12 81 LEU A N 1
ATOM 674 C CA . LEU A 1 81 ? -2.301 5.988 -2.540 1.00 94.12 81 LEU A CA 1
ATOM 675 C C . LEU A 1 81 ? -1.611 7.034 -1.663 1.00 94.12 81 LEU A C 1
ATOM 677 O O . LEU A 1 81 ? -2.284 7.648 -0.834 1.00 94.12 81 LEU A O 1
ATOM 681 N N . ASN A 1 82 ? -0.312 7.261 -1.888 1.00 94.50 82 ASN A N 1
ATOM 682 C CA . ASN A 1 82 ? 0.450 8.309 -1.218 1.00 94.50 82 ASN A CA 1
ATOM 683 C C . ASN A 1 82 ? -0.084 9.698 -1.581 1.00 94.50 82 ASN A C 1
ATOM 685 O O . ASN A 1 82 ? -0.451 10.466 -0.702 1.00 94.50 82 ASN A O 1
ATOM 689 N N . ARG A 1 83 ? -0.238 9.987 -2.880 1.00 94.88 83 ARG A N 1
ATOM 690 C CA . ARG A 1 83 ? -0.756 11.277 -3.362 1.00 94.88 83 ARG A CA 1
ATOM 691 C C . ARG A 1 83 ? -2.173 11.574 -2.863 1.00 94.88 83 ARG A C 1
ATOM 693 O O . ARG A 1 83 ? -2.527 12.732 -2.688 1.00 94.88 83 ARG A O 1
ATOM 700 N N . LYS A 1 84 ? -2.994 10.541 -2.659 1.00 94.50 84 LYS A N 1
ATOM 701 C CA . LYS A 1 84 ? -4.345 10.679 -2.095 1.00 94.50 84 LYS A CA 1
ATOM 702 C C . LYS A 1 84 ? -4.360 10.868 -0.572 1.00 94.50 84 LYS A C 1
ATOM 704 O O . LYS A 1 84 ? -5.444 10.994 -0.022 1.00 94.50 84 LYS A O 1
ATOM 709 N N . GLY A 1 85 ? -3.215 10.797 0.111 1.00 89.94 85 GLY A N 1
ATOM 710 C CA . GLY A 1 85 ? -3.132 10.885 1.574 1.00 89.94 85 GLY A CA 1
ATOM 711 C C . GLY A 1 85 ? -3.663 9.654 2.316 1.00 89.94 85 GLY A C 1
ATOM 712 O O . GLY A 1 85 ? -3.723 9.644 3.532 1.00 89.94 85 GLY A O 1
ATOM 713 N N . THR A 1 86 ? -4.033 8.580 1.614 1.00 89.38 86 THR A N 1
ATOM 714 C CA . THR A 1 86 ? -4.770 7.445 2.213 1.00 89.38 86 THR A CA 1
ATOM 715 C C . THR A 1 86 ? -3.911 6.429 2.968 1.00 89.38 86 THR A C 1
ATOM 717 O O . THR A 1 86 ? -4.456 5.545 3.622 1.00 89.38 86 THR A O 1
ATOM 720 N N . LEU A 1 87 ? -2.581 6.478 2.837 1.00 90.81 87 LEU A N 1
ATOM 721 C CA . LEU A 1 87 ? -1.698 5.464 3.432 1.00 90.81 87 LEU A CA 1
ATOM 722 C C . LEU A 1 87 ? -1.546 5.621 4.946 1.00 90.81 87 LEU A C 1
ATOM 724 O O . LEU A 1 87 ? -1.438 4.613 5.640 1.00 90.81 87 LEU A O 1
ATOM 728 N N . PHE A 1 88 ? -1.550 6.861 5.433 1.00 92.62 88 PHE A N 1
ATOM 729 C CA . PHE A 1 88 ? -1.137 7.210 6.793 1.00 92.62 88 PHE A CA 1
ATOM 730 C C . PHE A 1 88 ? -2.221 7.939 7.589 1.00 92.62 88 PHE A C 1
ATOM 732 O O . PHE A 1 88 ? -1.946 8.427 8.676 1.00 92.62 88 PHE A O 1
ATOM 739 N N . THR A 1 89 ? -3.469 7.952 7.110 1.00 90.00 89 THR A N 1
ATOM 740 C CA . THR A 1 89 ? -4.604 8.585 7.812 1.00 90.00 89 THR A CA 1
ATOM 741 C C . THR A 1 89 ? -4.791 8.072 9.238 1.00 90.00 89 THR A C 1
ATOM 743 O O . THR A 1 89 ? -5.334 8.775 10.083 1.00 90.00 89 THR A O 1
ATOM 746 N N . TYR A 1 90 ? -4.355 6.840 9.522 1.00 88.00 90 TYR A N 1
ATOM 747 C CA . TYR A 1 90 ? -4.430 6.265 10.860 1.00 88.00 90 TYR A CA 1
ATOM 748 C C . TYR A 1 90 ? -3.498 6.954 11.865 1.00 88.00 90 TYR A C 1
ATOM 750 O O . TYR A 1 90 ? -3.820 6.961 13.043 1.00 88.00 90 TYR A O 1
ATOM 758 N N . LEU A 1 91 ? -2.397 7.558 11.405 1.00 89.56 91 LEU A N 1
ATOM 759 C CA . LEU A 1 91 ? -1.471 8.318 12.249 1.00 89.56 91 LEU A CA 1
ATOM 760 C C . LEU A 1 91 ? -2.058 9.669 12.664 1.00 89.56 91 LEU A C 1
ATOM 762 O O . LEU A 1 91 ? -1.818 10.129 13.770 1.00 89.56 91 LEU A O 1
ATOM 766 N N . GLU A 1 92 ? -2.843 10.294 11.787 1.00 86.06 92 GLU A N 1
ATOM 767 C CA . GLU A 1 92 ? -3.477 11.593 12.055 1.00 86.06 92 GLU A CA 1
ATOM 768 C C . GLU A 1 92 ? -4.653 11.488 13.035 1.00 86.06 92 GLU A C 1
ATOM 770 O O . GLU A 1 92 ? -4.951 12.438 13.749 1.00 86.06 92 GLU A O 1
ATOM 775 N N . HIS A 1 93 ? -5.334 10.341 13.050 1.00 84.19 93 HIS A N 1
ATOM 776 C CA . HIS A 1 93 ? -6.585 10.135 13.787 1.00 84.19 93 HIS A CA 1
ATOM 777 C C . HIS A 1 93 ? -6.438 9.119 14.931 1.00 84.19 93 HIS A C 1
ATOM 779 O O . HIS A 1 93 ? -7.448 8.602 15.398 1.00 84.19 93 HIS A O 1
ATOM 785 N N . ASP A 1 94 ? -5.201 8.768 15.301 1.00 77.50 94 ASP A N 1
ATOM 786 C CA . ASP A 1 94 ? -4.861 7.746 16.307 1.00 77.50 94 ASP A CA 1
ATOM 787 C C . ASP A 1 94 ? -5.647 6.426 16.148 1.00 77.50 94 ASP A C 1
ATOM 789 O O . ASP A 1 94 ? -6.079 5.766 17.092 1.00 77.50 94 ASP A O 1
ATOM 793 N N . ASN A 1 95 ? -5.885 6.038 14.893 1.00 78.38 95 ASN A N 1
ATOM 794 C CA . ASN A 1 95 ? -6.655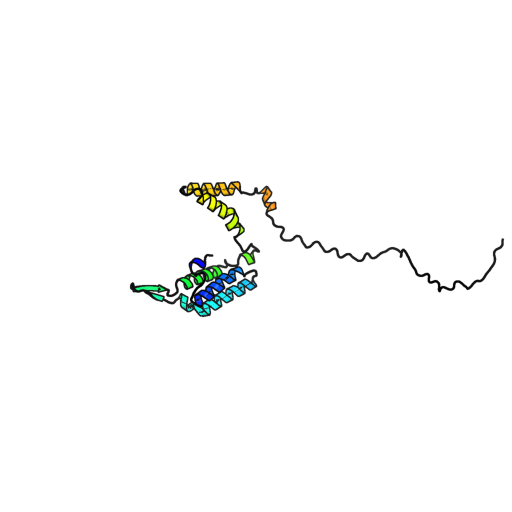 4.847 14.570 1.00 78.38 95 ASN A CA 1
ATOM 795 C C . ASN A 1 95 ? -5.752 3.612 14.531 1.00 78.38 95 ASN A C 1
ATOM 797 O O . ASN A 1 95 ? -4.592 3.651 14.111 1.00 78.38 95 ASN A O 1
ATOM 801 N N . ALA A 1 96 ? -6.330 2.451 14.838 1.00 74.94 96 ALA A N 1
ATOM 802 C CA . ALA A 1 96 ? -5.630 1.184 14.691 1.00 74.94 96 ALA A CA 1
ATOM 803 C C . ALA A 1 96 ? -5.157 0.967 13.236 1.00 74.94 96 ALA A C 1
ATOM 805 O O . ALA A 1 96 ? -5.951 0.844 12.301 1.00 74.94 96 ALA A O 1
ATOM 806 N N . ARG A 1 97 ? -3.837 0.825 13.052 1.00 69.50 97 ARG A N 1
ATOM 807 C CA . ARG A 1 97 ? -3.183 0.591 11.747 1.00 69.50 97 ARG A CA 1
ATOM 808 C C . ARG A 1 97 ? -3.708 -0.640 11.001 1.00 69.50 97 ARG A C 1
ATOM 810 O O . ARG A 1 97 ? -3.658 -0.711 9.771 1.00 69.50 97 ARG A O 1
ATOM 817 N N . THR A 1 98 ? -4.148 -1.667 11.730 1.00 63.50 98 THR A N 1
ATOM 818 C CA . THR A 1 98 ? -4.511 -2.957 11.135 1.00 63.50 98 THR A CA 1
ATOM 819 C C . THR A 1 98 ? -6.016 -3.171 11.076 1.00 63.50 98 THR A C 1
ATOM 821 O O . THR A 1 98 ? -6.741 -3.019 12.047 1.00 63.50 98 THR A O 1
ATOM 824 N N . THR A 1 99 ? -6.477 -3.665 9.926 1.00 65.88 99 THR A N 1
ATOM 825 C CA . THR A 1 99 ? -7.844 -4.187 9.756 1.00 65.88 99 THR A CA 1
ATOM 826 C C . THR A 1 99 ? -7.965 -5.638 10.232 1.00 65.88 99 THR A C 1
ATOM 828 O O . THR A 1 99 ? -8.906 -6.330 9.850 1.00 65.88 99 THR A O 1
ATOM 831 N N . SER A 1 100 ? -7.005 -6.145 11.015 1.00 64.81 100 SER A N 1
ATOM 832 C CA . SER A 1 100 ? -6.995 -7.530 11.503 1.00 64.81 100 SER A CA 1
ATOM 833 C C . SER A 1 100 ? -8.251 -7.876 12.311 1.00 64.81 100 SER A C 1
ATOM 835 O O . SER A 1 100 ? -8.849 -8.907 11.991 1.00 64.81 100 SER A O 1
ATOM 837 N N . PRO A 1 101 ? -8.747 -7.013 13.227 1.00 61.88 101 PRO A N 1
ATOM 838 C CA . PRO A 1 101 ? -10.022 -7.256 13.908 1.00 61.88 101 PRO A CA 1
ATOM 839 C C . PRO A 1 101 ? -11.192 -7.389 12.921 1.00 61.88 101 PRO A C 1
ATOM 841 O O . PRO A 1 101 ? -11.994 -8.315 13.006 1.00 61.88 101 PRO A O 1
ATOM 844 N N . LEU A 1 102 ? -11.228 -6.543 11.886 1.00 62.22 102 LEU A N 1
ATOM 845 C CA . LEU A 1 102 ? -12.266 -6.579 10.850 1.00 62.22 102 LEU A CA 1
ATOM 846 C C . LEU A 1 102 ? -12.156 -7.802 9.930 1.00 62.22 102 LEU A C 1
ATOM 848 O O . LEU A 1 102 ? -13.173 -8.349 9.501 1.00 62.22 102 LEU A O 1
ATOM 852 N N . LYS A 1 103 ? -10.940 -8.216 9.553 1.00 60.59 103 LYS A N 1
ATOM 853 C CA . LYS A 1 103 ? -10.703 -9.304 8.589 1.00 60.59 103 LYS A CA 1
ATOM 854 C C . LYS A 1 103 ? -10.762 -10.691 9.213 1.00 60.59 103 LYS A C 1
ATOM 856 O O . LYS A 1 103 ? -11.233 -11.597 8.523 1.00 60.59 103 LYS A O 1
ATOM 861 N N . GLY A 1 104 ? -10.254 -10.836 10.436 1.00 60.06 104 GLY A N 1
ATOM 862 C CA . GLY A 1 104 ? -10.251 -12.073 11.219 1.00 60.06 104 GLY A CA 1
ATOM 863 C C . GLY A 1 104 ? -11.530 -12.275 12.033 1.00 60.06 104 GLY A C 1
ATOM 864 O O . GLY A 1 104 ? -11.920 -13.419 12.243 1.00 60.06 104 GLY A O 1
ATOM 865 N N . GLY A 1 105 ? -12.208 -11.187 12.412 1.00 75.44 105 GLY A N 1
ATOM 866 C CA . GLY A 1 105 ? -13.498 -11.210 13.100 1.00 75.44 105 GLY A CA 1
ATOM 867 C C . GLY A 1 105 ? -14.680 -11.265 12.131 1.00 75.44 105 GLY A C 1
ATOM 868 O O . GLY A 1 105 ? -14.848 -12.225 11.375 1.00 75.44 105 GLY A O 1
ATOM 869 N N . ILE A 1 106 ? -15.500 -10.212 12.133 1.00 82.62 106 ILE A N 1
ATOM 870 C CA . ILE A 1 106 ? -16.820 -10.163 11.478 1.00 82.62 106 ILE A CA 1
ATOM 871 C C . ILE A 1 106 ? -16.780 -10.608 10.006 1.00 82.62 106 ILE A C 1
ATOM 873 O O . ILE A 1 106 ? -17.556 -11.477 9.605 1.00 82.62 106 ILE A O 1
ATOM 877 N N . ASN A 1 107 ? -15.838 -10.106 9.195 1.00 85.44 107 ASN A N 1
ATOM 878 C CA . ASN A 1 107 ? -15.789 -10.468 7.772 1.00 85.44 107 ASN A CA 1
ATOM 879 C C . ASN A 1 107 ? -15.434 -11.938 7.529 1.00 85.44 107 ASN A C 1
ATOM 881 O O . ASN A 1 107 ? -15.821 -12.497 6.502 1.00 85.44 107 ASN A O 1
ATOM 885 N N . ASN A 1 108 ? -14.658 -12.566 8.417 1.00 87.06 108 ASN A N 1
ATOM 886 C CA . ASN A 1 108 ? -14.379 -13.992 8.294 1.00 87.06 108 ASN A CA 1
ATOM 887 C C . ASN A 1 108 ? -15.657 -14.801 8.527 1.00 87.06 108 ASN A C 1
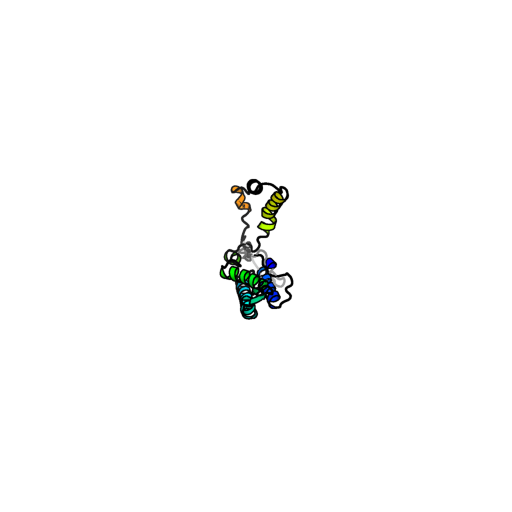ATOM 889 O O . ASN A 1 108 ? -15.968 -15.684 7.733 1.00 87.06 108 ASN A O 1
ATOM 893 N N . GLY A 1 109 ? -16.434 -14.443 9.551 1.00 89.62 109 GLY A N 1
ATOM 894 C CA . GLY A 1 109 ? -17.713 -15.086 9.831 1.00 89.62 109 GLY A CA 1
ATOM 895 C C . GLY A 1 109 ? -18.713 -14.949 8.679 1.00 89.62 109 GLY A C 1
ATOM 896 O O . GLY A 1 109 ? -19.244 -15.966 8.232 1.00 89.62 109 GLY A O 1
ATOM 897 N N . ILE A 1 110 ? -18.863 -13.750 8.100 1.00 91.81 110 ILE A N 1
ATOM 898 C CA . ILE A 1 110 ? -19.695 -13.546 6.897 1.00 91.81 110 ILE A CA 1
ATOM 899 C C . ILE A 1 110 ? -19.211 -14.443 5.750 1.00 91.81 110 ILE A C 1
ATOM 901 O O . ILE A 1 110 ? -19.999 -15.172 5.149 1.00 91.81 110 ILE A O 1
ATOM 905 N N . ARG A 1 111 ? -17.900 -14.449 5.454 1.00 91.62 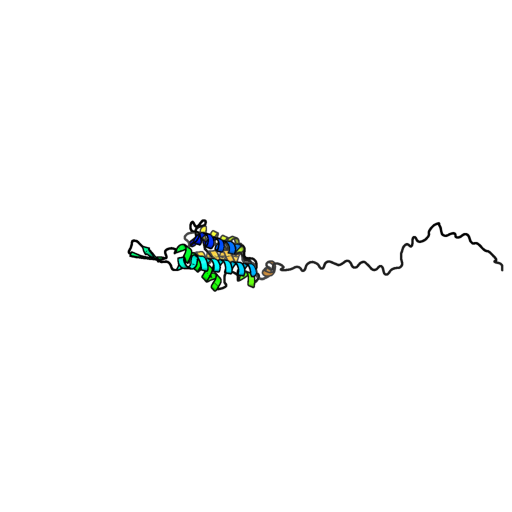111 ARG A N 1
ATOM 906 C CA . ARG A 1 111 ? -17.343 -15.309 4.393 1.00 91.62 111 ARG A CA 1
ATOM 907 C C . ARG A 1 111 ? -17.588 -16.791 4.661 1.00 91.62 111 ARG A C 1
ATOM 909 O O . ARG A 1 111 ? -17.773 -17.537 3.705 1.00 91.62 111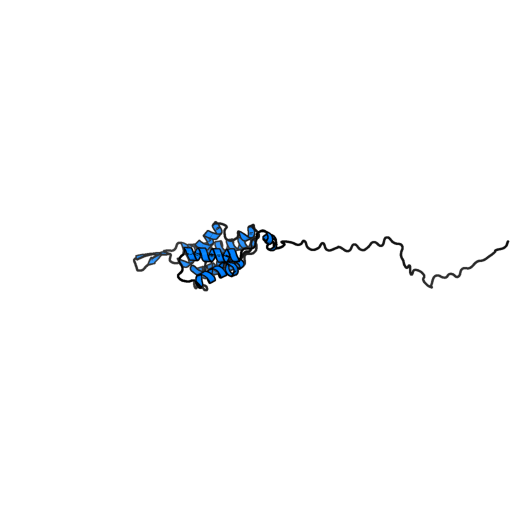 ARG A O 1
ATOM 916 N N . THR A 1 112 ? -17.558 -17.226 5.916 1.00 92.94 112 THR A N 1
ATOM 917 C CA . THR A 1 112 ? -17.830 -18.615 6.299 1.00 92.94 112 THR A CA 1
ATOM 918 C C . THR A 1 112 ? -19.292 -18.976 6.070 1.0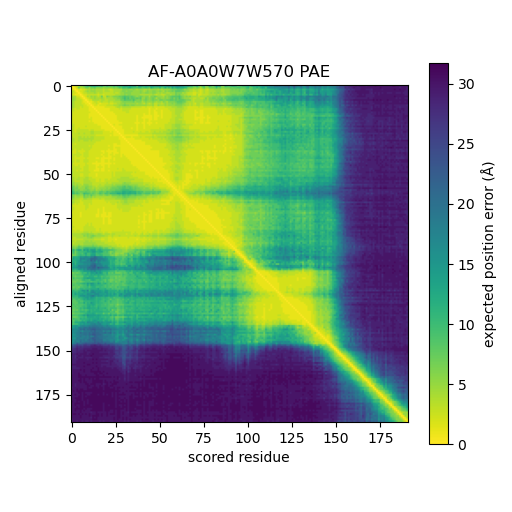0 92.94 112 THR A C 1
ATOM 920 O O . THR A 1 112 ? -19.542 -19.982 5.412 1.00 92.94 112 THR A O 1
ATOM 923 N N . VAL A 1 113 ? -20.241 -18.131 6.490 1.00 93.69 113 VAL A N 1
ATOM 924 C CA . VAL A 1 113 ? -21.673 -18.322 6.187 1.00 93.69 113 VAL A CA 1
ATOM 925 C C . VAL A 1 113 ? -21.882 -18.448 4.677 1.00 93.69 113 VAL A C 1
ATOM 927 O O . VAL A 1 113 ? -22.412 -19.450 4.205 1.00 93.69 113 VAL A O 1
ATOM 930 N N . LEU A 1 114 ? -21.370 -17.498 3.891 1.00 94.94 114 LEU A N 1
ATOM 931 C CA . LEU A 1 114 ? -21.534 -17.523 2.434 1.00 94.94 114 LEU A CA 1
ATOM 932 C C . LEU A 1 114 ? -20.849 -18.729 1.769 1.00 94.94 114 LEU A C 1
ATOM 934 O O . LEU A 1 114 ? -21.327 -19.239 0.757 1.00 94.94 114 LEU A O 1
ATOM 938 N N . ARG A 1 115 ? -19.734 -19.217 2.325 1.00 94.50 115 ARG A N 1
ATOM 939 C CA . ARG A 1 115 ? -19.042 -20.409 1.812 1.00 94.50 115 ARG A CA 1
ATOM 940 C C . ARG A 1 115 ? -19.789 -21.703 2.139 1.00 94.50 115 ARG A C 1
ATOM 942 O O . ARG A 1 115 ? -19.747 -22.619 1.321 1.00 94.50 115 ARG A O 1
ATOM 949 N N . ASN A 1 116 ? -20.453 -21.773 3.289 1.00 94.56 116 ASN A N 1
ATOM 950 C CA . ASN A 1 116 ? -21.247 -22.935 3.693 1.00 94.56 116 ASN A CA 1
ATOM 951 C C . ASN A 1 116 ? -22.566 -23.025 2.909 1.00 94.56 116 ASN A C 1
ATOM 953 O O . ASN A 1 116 ? -23.054 -24.122 2.663 1.00 94.56 116 ASN A O 1
ATOM 957 N N . HIS A 1 117 ? -23.096 -21.889 2.448 1.00 93.50 117 HIS A N 1
ATOM 958 C CA . HIS A 1 117 ? -24.327 -21.803 1.658 1.00 93.50 117 HIS A CA 1
ATOM 959 C C . HIS A 1 117 ? -24.046 -21.420 0.197 1.00 93.50 117 HIS A C 1
ATOM 961 O O . HIS A 1 117 ? -24.596 -20.460 -0.340 1.00 93.50 117 HIS A O 1
ATOM 967 N N . ARG A 1 118 ? -23.153 -22.163 -0.462 1.00 91.31 118 ARG A N 1
ATOM 968 C CA . ARG A 1 118 ? -22.854 -21.967 -1.891 1.00 91.31 118 ARG A CA 1
ATOM 969 C C . ARG A 1 118 ? -24.094 -22.215 -2.756 1.00 91.31 118 ARG A C 1
ATOM 971 O O . ARG A 1 118 ? -24.866 -23.124 -2.487 1.00 91.31 118 ARG A O 1
ATOM 978 N N . GLY A 1 119 ? -24.242 -21.435 -3.828 1.00 91.81 119 GLY A N 1
ATOM 979 C CA . GLY A 1 119 ? -25.324 -21.597 -4.810 1.00 91.81 119 GLY A CA 1
ATOM 980 C C . GLY A 1 119 ? -26.603 -20.809 -4.510 1.00 91.81 119 GLY A C 1
ATOM 981 O O . GLY A 1 119 ? -27.539 -20.867 -5.301 1.00 91.81 119 GLY A O 1
ATOM 982 N N . ILE A 1 120 ? -26.652 -20.046 -3.413 1.00 94.88 120 ILE A N 1
ATOM 983 C CA . ILE A 1 120 ? -27.775 -19.144 -3.128 1.00 94.88 120 ILE A CA 1
ATOM 984 C C . ILE A 1 120 ? -27.695 -17.861 -3.973 1.00 94.88 120 ILE A C 1
ATOM 986 O O . ILE A 1 120 ? -26.611 -17.412 -4.351 1.00 94.88 120 ILE A O 1
ATOM 990 N N . SER A 1 121 ? -28.853 -17.261 -4.262 1.00 96.94 121 SER A N 1
ATOM 991 C CA . SER A 1 121 ? -28.947 -16.003 -5.012 1.00 96.94 121 SER A CA 1
ATOM 992 C C . SER A 1 121 ? -28.284 -14.842 -4.265 1.00 96.94 121 SER A C 1
ATOM 994 O O . SER A 1 121 ? -28.146 -14.868 -3.042 1.00 96.94 121 SER A O 1
ATOM 996 N N . GLU A 1 122 ? -27.921 -13.774 -4.982 1.00 95.88 122 GLU A N 1
ATOM 997 C CA . GLU A 1 122 ? -27.339 -12.577 -4.359 1.00 95.88 122 GLU A CA 1
ATOM 998 C C . GLU A 1 122 ? -28.251 -11.965 -3.287 1.00 95.88 122 GLU A C 1
ATOM 1000 O O . GLU A 1 122 ? -27.771 -11.567 -2.226 1.00 95.88 122 GLU A O 1
ATOM 1005 N N . ALA A 1 123 ? -29.566 -11.959 -3.520 1.00 97.25 123 ALA A N 1
ATOM 1006 C CA . ALA A 1 123 ? -30.544 -11.496 -2.539 1.00 97.25 123 ALA A CA 1
ATOM 1007 C C . ALA A 1 123 ? -30.474 -12.311 -1.234 1.00 97.25 123 ALA A C 1
ATOM 1009 O O . ALA A 1 123 ? -30.460 -11.741 -0.143 1.00 97.25 123 ALA A O 1
ATOM 1010 N N . HIS A 1 124 ? -30.349 -13.637 -1.335 1.00 95.88 124 HIS A N 1
ATOM 1011 C CA . HIS A 1 124 ? -30.186 -14.498 -0.164 1.00 95.88 124 HIS A CA 1
ATOM 1012 C C . HIS A 1 124 ? -28.803 -14.369 0.481 1.00 95.88 124 HIS A C 1
ATOM 1014 O O . HIS A 1 124 ? -28.713 -14.439 1.704 1.00 95.88 124 HIS A O 1
ATOM 1020 N N . MET A 1 125 ? -27.737 -14.119 -0.289 1.00 95.88 125 MET A N 1
ATOM 1021 C CA . MET A 1 125 ? -26.414 -13.822 0.276 1.00 95.88 125 MET A CA 1
ATOM 1022 C C . MET A 1 125 ? -26.444 -12.558 1.140 1.00 95.88 125 MET A C 1
ATOM 1024 O O . MET A 1 125 ? -25.919 -12.572 2.253 1.00 95.88 125 MET A O 1
ATOM 1028 N N . LYS A 1 126 ? -27.085 -11.484 0.655 1.00 95.75 126 LYS A N 1
ATOM 1029 C CA . LYS A 1 126 ? -27.261 -10.240 1.422 1.00 95.75 126 LYS A CA 1
ATOM 1030 C C . LYS A 1 126 ? -28.054 -10.497 2.696 1.00 95.75 126 LYS A C 1
ATOM 1032 O O . LYS A 1 126 ? -27.564 -10.183 3.773 1.00 95.75 126 LYS A O 1
ATOM 1037 N N . ARG A 1 127 ? -29.192 -11.190 2.589 1.00 96.50 127 ARG A N 1
ATOM 1038 C CA . ARG A 1 127 ? -30.020 -11.537 3.750 1.00 96.50 127 ARG A CA 1
ATOM 1039 C C . ARG A 1 127 ? -29.270 -12.396 4.775 1.00 96.50 127 ARG A C 1
ATOM 1041 O O . ARG A 1 127 ? -29.392 -12.166 5.971 1.00 96.50 127 ARG A O 1
ATOM 1048 N N . ALA A 1 128 ? -28.475 -13.369 4.334 1.00 94.38 128 ALA A N 1
ATOM 1049 C CA . ALA A 1 128 ? -27.653 -14.187 5.227 1.00 94.38 128 ALA A CA 1
ATOM 1050 C C . ALA A 1 128 ? -26.563 -13.362 5.936 1.00 94.38 128 ALA A C 1
ATOM 1052 O O . ALA A 1 128 ? -26.301 -13.581 7.119 1.00 94.38 128 ALA A O 1
ATOM 1053 N N . ALA A 1 129 ? -25.945 -12.404 5.237 1.00 93.62 129 ALA A N 1
ATOM 1054 C CA . ALA A 1 129 ? -24.986 -11.480 5.836 1.00 93.62 129 ALA A CA 1
ATOM 1055 C C . ALA A 1 129 ? -25.656 -10.517 6.834 1.00 93.62 129 ALA A C 1
ATOM 1057 O O . ALA A 1 129 ? -25.108 -10.308 7.913 1.00 93.62 129 ALA A O 1
ATOM 1058 N N . GLU A 1 130 ? -26.843 -9.994 6.511 1.00 94.56 130 GLU A N 1
ATOM 1059 C CA . GLU A 1 130 ? -27.670 -9.179 7.415 1.00 94.56 130 GLU A CA 1
ATOM 1060 C C . GLU A 1 130 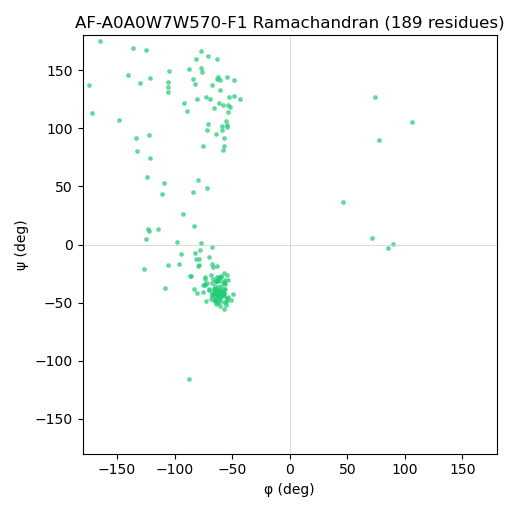? -27.974 -9.945 8.704 1.00 94.56 130 GLU A C 1
ATOM 1062 O O . GLU A 1 130 ? -27.587 -9.500 9.778 1.00 94.56 130 GLU A O 1
ATOM 1067 N N . TRP A 1 131 ? -28.545 -11.150 8.604 1.00 94.31 131 TRP A N 1
ATOM 1068 C CA . TRP A 1 131 ? -28.820 -11.993 9.773 1.00 94.31 131 TRP A CA 1
ATOM 1069 C C . TRP A 1 131 ? -27.566 -12.287 10.599 1.00 94.31 131 TRP A C 1
ATOM 1071 O O . TRP A 1 131 ? -27.606 -12.244 11.827 1.00 94.31 131 TRP A O 1
ATOM 1081 N N . PHE A 1 132 ? -26.437 -12.580 9.943 1.00 93.62 132 PHE A N 1
ATOM 1082 C CA . PHE A 1 132 ? -25.172 -12.812 10.638 1.00 93.62 132 PHE A CA 1
ATOM 1083 C C . PHE A 1 132 ? -24.742 -11.601 11.479 1.00 93.62 132 PHE A C 1
ATOM 1085 O O . PHE A 1 132 ? -24.221 -11.802 12.582 1.00 93.62 132 PHE A O 1
ATOM 1092 N N . LEU A 1 133 ? -24.926 -10.389 10.943 1.00 91.31 133 LEU A N 1
ATOM 1093 C CA . LEU A 1 133 ? -24.583 -9.129 11.599 1.00 91.31 133 LEU A CA 1
ATO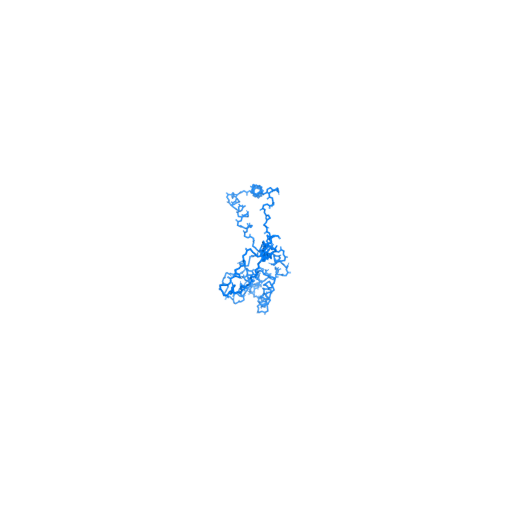M 1094 C C . LEU A 1 133 ? -25.552 -8.807 12.735 1.00 91.31 133 LEU A C 1
ATOM 1096 O O . LEU A 1 133 ? -25.083 -8.563 13.839 1.00 91.31 133 LEU A O 1
ATOM 1100 N N . THR A 1 134 ? -26.865 -8.890 12.506 1.00 90.81 134 THR A N 1
ATOM 1101 C CA . THR A 1 134 ? -27.888 -8.612 13.531 1.00 90.81 134 THR A CA 1
ATOM 1102 C C . THR A 1 134 ? -27.722 -9.510 14.759 1.00 90.81 134 THR A C 1
ATOM 1104 O O . THR A 1 134 ? -27.813 -9.051 15.888 1.00 90.81 134 THR A O 1
ATOM 1107 N N . LEU A 1 135 ? -27.387 -10.791 14.567 1.00 89.81 135 LEU A N 1
ATOM 1108 C CA . LEU A 1 135 ? -27.145 -11.726 15.678 1.00 89.81 135 LEU A CA 1
ATOM 1109 C C . LEU A 1 135 ? -25.861 -11.440 16.477 1.00 89.81 135 LEU A C 1
ATOM 1111 O O . LEU A 1 135 ? -25.615 -12.083 17.495 1.00 89.81 135 LEU A O 1
ATOM 1115 N N . ARG A 1 136 ? -25.003 -10.548 15.982 1.00 85.94 136 ARG A N 1
ATOM 1116 C CA . ARG A 1 136 ? -23.722 -10.162 16.594 1.00 85.94 136 ARG A CA 1
ATOM 1117 C C . ARG A 1 136 ? -23.656 -8.666 16.871 1.00 85.94 136 ARG A C 1
ATOM 1119 O O . ARG A 1 136 ? -22.575 -8.144 17.138 1.00 85.94 136 ARG A O 1
ATOM 1126 N N . GLU A 1 137 ? -24.791 -7.990 16.763 1.00 84.25 137 GLU A N 1
ATOM 1127 C CA . GLU A 1 137 ? -24.914 -6.594 17.117 1.00 84.25 137 GLU A CA 1
ATOM 1128 C C . GLU A 1 137 ? -24.754 -6.452 18.630 1.00 84.25 137 GLU A C 1
ATOM 1130 O O . GLU A 1 137 ? -25.260 -7.261 19.411 1.00 84.25 137 GLU A O 1
ATOM 1135 N N . ILE A 1 138 ? -23.998 -5.438 19.035 1.00 78.31 138 ILE A N 1
ATOM 1136 C CA . ILE A 1 138 ? -23.901 -5.045 20.434 1.00 78.31 138 ILE A CA 1
ATOM 1137 C C . ILE A 1 138 ? -24.979 -3.979 20.632 1.00 78.31 138 ILE A C 1
ATOM 1139 O O . ILE A 1 138 ? -24.943 -2.981 19.908 1.00 78.31 138 ILE A O 1
ATOM 1143 N N . PRO A 1 139 ? -25.938 -4.179 21.557 1.00 81.94 139 PRO A N 1
ATOM 1144 C CA . PRO A 1 139 ? -26.963 -3.182 21.840 1.00 81.94 139 PRO A CA 1
ATOM 1145 C C . PRO A 1 139 ? -26.319 -1.838 22.177 1.00 81.94 139 PRO A C 1
ATOM 1147 O O . PRO A 1 139 ? -25.270 -1.807 22.828 1.00 81.94 139 PRO A O 1
ATOM 1150 N N . LEU A 1 140 ? -26.942 -0.734 21.761 1.00 78.62 140 LEU A N 1
ATOM 1151 C CA . LEU A 1 140 ? -26.394 0.608 21.976 1.00 78.62 140 LEU A CA 1
ATOM 1152 C C . LEU A 1 140 ? -26.127 0.874 23.464 1.00 78.62 140 LEU A C 1
ATOM 1154 O O . LEU A 1 140 ? -25.137 1.508 23.820 1.00 78.62 140 LEU A O 1
ATOM 1158 N N . GLU A 1 141 ? -26.959 0.315 24.337 1.00 81.88 141 GLU A N 1
ATOM 1159 C CA . GLU A 1 141 ? -26.847 0.416 25.791 1.00 81.88 141 GLU A CA 1
ATOM 1160 C C . GLU A 1 141 ? -25.539 -0.189 26.312 1.00 81.88 141 GLU A C 1
ATOM 1162 O O . GLU A 1 141 ? -25.029 0.260 27.332 1.00 81.88 141 GLU A O 1
ATOM 1167 N N . ARG A 1 142 ? -24.969 -1.170 25.600 1.00 81.06 142 ARG A N 1
ATOM 1168 C CA . ARG A 1 142 ? -23.690 -1.829 25.912 1.00 81.06 142 ARG A CA 1
ATOM 1169 C C . ARG A 1 142 ? -22.513 -1.264 25.118 1.00 81.06 142 ARG A C 1
ATOM 1171 O O . ARG A 1 142 ? -21.393 -1.738 25.277 1.00 81.06 142 ARG A O 1
ATOM 1178 N N . ALA A 1 143 ? -22.721 -0.238 24.291 1.00 76.06 143 ALA A N 1
ATOM 1179 C CA . ALA A 1 143 ? -21.642 0.371 23.510 1.00 76.06 143 ALA A CA 1
ATOM 1180 C C . ALA A 1 143 ? -20.519 0.942 24.396 1.00 76.06 143 ALA A C 1
ATOM 1182 O O . ALA A 1 143 ? -19.365 0.966 23.974 1.00 76.06 143 ALA A O 1
ATOM 1183 N N . HIS A 1 144 ? -20.839 1.339 25.634 1.00 77.75 144 HIS A N 1
ATOM 1184 C CA . HIS A 1 144 ? -19.862 1.805 26.619 1.00 77.75 144 HIS A CA 1
ATOM 1185 C C . HIS A 1 144 ? -18.792 0.751 26.957 1.00 77.75 144 HIS A C 1
ATOM 1187 O O . HIS A 1 144 ? -17.662 1.119 27.248 1.00 77.75 144 HIS A O 1
ATOM 1193 N N . GLU A 1 145 ? -19.098 -0.547 26.839 1.00 79.06 145 GLU A N 1
ATOM 1194 C CA . GLU A 1 145 ? -18.140 -1.644 27.068 1.00 79.06 145 GLU A CA 1
ATOM 1195 C C . GLU A 1 145 ? -17.026 -1.702 26.009 1.00 79.06 145 GLU A C 1
ATOM 1197 O O . GLU A 1 145 ? -16.014 -2.374 26.198 1.00 79.06 145 GLU A O 1
ATOM 1202 N N . LEU A 1 146 ? -17.219 -1.028 24.872 1.00 71.50 146 LEU A N 1
ATOM 1203 C CA . LEU A 1 146 ? -16.255 -0.972 23.772 1.00 71.50 146 LEU A CA 1
ATOM 1204 C C . LEU A 1 146 ? -15.334 0.248 23.847 1.00 71.50 146 LEU A C 1
ATOM 1206 O O . LEU A 1 146 ? -14.389 0.334 23.059 1.00 71.50 146 LEU A O 1
ATOM 1210 N N . ILE A 1 147 ? -15.601 1.185 24.761 1.00 74.19 147 ILE A N 1
ATOM 1211 C CA . ILE A 1 147 ? -14.697 2.297 25.041 1.00 74.19 147 ILE A CA 1
ATOM 1212 C C . ILE A 1 147 ? -13.488 1.690 25.753 1.00 74.19 147 ILE A C 1
ATOM 1214 O O . ILE A 1 147 ? -13.565 1.305 26.915 1.00 74.19 147 ILE A O 1
ATOM 1218 N N . GLN A 1 148 ? -12.372 1.540 25.039 1.00 63.78 148 GLN A N 1
ATOM 1219 C CA . GLN A 1 148 ? -11.099 1.281 25.700 1.00 63.78 148 GLN A CA 1
ATOM 1220 C C . GLN A 1 148 ? -10.713 2.559 26.441 1.00 63.78 148 GLN A C 1
ATOM 1222 O O . GLN A 1 148 ? -10.663 3.616 25.810 1.00 63.78 148 GLN A O 1
ATOM 1227 N N . ASP A 1 149 ? -10.462 2.459 27.748 1.00 53.50 149 ASP A N 1
ATOM 1228 C CA . ASP A 1 149 ? -9.888 3.541 28.552 1.00 53.50 149 ASP A CA 1
ATOM 1229 C C . ASP A 1 149 ? -8.543 3.950 27.942 1.00 53.50 149 ASP A C 1
ATOM 1231 O O . ASP A 1 149 ? -7.481 3.388 28.226 1.00 53.50 149 ASP A O 1
ATOM 1235 N N . LEU A 1 150 ? -8.583 4.932 27.047 1.00 57.94 150 LEU A N 1
ATOM 1236 C CA . LEU A 1 150 ? -7.411 5.685 26.658 1.00 57.94 150 LEU A CA 1
ATOM 1237 C C . LEU A 1 150 ? -7.084 6.567 27.861 1.00 57.94 150 LEU A C 1
ATOM 1239 O O . LEU A 1 150 ? -7.678 7.623 28.039 1.00 57.94 150 LEU A O 1
ATOM 1243 N N . GLN A 1 151 ? -6.126 6.097 28.661 1.00 53.47 151 GLN A N 1
ATOM 1244 C CA . GLN A 1 151 ? -5.554 6.769 29.830 1.00 53.47 151 GLN A CA 1
ATOM 1245 C C . GLN A 1 151 ? -6.441 6.727 31.082 1.00 53.47 151 GLN A C 1
ATOM 1247 O O . GLN A 1 151 ? -7.127 7.688 31.417 1.00 53.47 151 GLN A O 1
ATOM 1252 N N . SER A 1 152 ? -6.278 5.685 31.902 1.00 50.56 152 SER A N 1
ATOM 1253 C CA . SER A 1 152 ? -6.170 5.991 33.330 1.00 50.56 152 SER A CA 1
ATOM 1254 C C . SER A 1 152 ? -4.925 6.879 33.470 1.00 50.56 152 SER A C 1
ATOM 1256 O O . SER A 1 152 ? -3.852 6.454 33.022 1.00 50.56 152 SER A O 1
ATOM 1258 N N . PRO A 1 153 ? -5.021 8.112 34.006 1.00 56.97 153 PRO A N 1
ATOM 1259 C CA . PRO A 1 153 ? -3.829 8.838 34.426 1.00 56.97 153 PRO A CA 1
ATOM 1260 C C . PRO A 1 153 ? -2.991 7.882 35.282 1.00 56.97 153 PRO A C 1
ATOM 1262 O O . PRO A 1 153 ? -3.597 7.099 36.025 1.00 56.97 153 PRO A O 1
ATOM 1265 N N . PRO A 1 154 ? -1.646 7.886 35.193 1.00 55.59 154 PRO A N 1
ATOM 1266 C CA . PRO A 1 154 ? -0.864 7.184 36.203 1.00 55.59 154 PRO A CA 1
ATOM 1267 C C . PRO A 1 154 ? -1.419 7.625 37.555 1.00 55.59 154 PRO A C 1
ATOM 1269 O O . PRO A 1 154 ? -1.618 8.831 37.748 1.00 55.59 154 PRO A O 1
ATOM 1272 N N . GLU A 1 155 ? -1.766 6.664 38.423 1.00 59.69 155 GLU A N 1
ATOM 1273 C CA . GLU A 1 155 ? -2.173 6.984 39.791 1.00 59.69 155 GLU A CA 1
ATOM 1274 C C . GLU A 1 155 ? -1.197 8.047 40.288 1.00 59.69 155 GLU A C 1
ATOM 1276 O O . GLU A 1 155 ? 0.013 7.848 40.111 1.00 59.69 155 GLU A O 1
ATOM 1281 N N . PRO A 1 156 ? -1.680 9.209 40.772 1.00 53.78 156 PRO A N 1
ATOM 1282 C CA . PRO A 1 156 ? -0.778 10.232 41.252 1.00 53.78 156 PRO A CA 1
ATOM 1283 C C . PRO A 1 156 ? 0.105 9.535 42.268 1.00 53.78 156 PRO A C 1
ATOM 1285 O O . PRO A 1 156 ? -0.400 9.038 43.274 1.00 53.78 156 PRO A O 1
ATOM 1288 N N . THR A 1 157 ? 1.398 9.418 41.958 1.00 51.97 157 THR A N 1
ATOM 1289 C CA . THR A 1 157 ? 2.373 8.909 42.903 1.00 51.97 157 THR A CA 1
ATOM 1290 C C . THR A 1 157 ? 2.193 9.815 44.102 1.00 51.97 157 THR A C 1
ATOM 1292 O O . THR A 1 157 ? 2.491 11.010 44.016 1.00 51.97 157 THR A O 1
ATOM 1295 N N . LEU A 1 158 ? 1.580 9.288 45.164 1.00 47.66 158 LEU A N 1
ATOM 1296 C CA . LEU A 1 158 ? 1.550 9.949 46.449 1.00 47.66 158 LEU A CA 1
ATOM 1297 C C . LEU A 1 158 ? 3.023 10.104 46.784 1.00 47.66 158 LEU A C 1
ATOM 1299 O O . LEU A 1 158 ? 3.705 9.152 47.151 1.00 47.66 158 LEU A O 1
ATOM 1303 N N . TRP A 1 159 ? 3.547 11.293 46.522 1.00 48.59 159 TRP A N 1
ATOM 1304 C CA . TRP A 1 159 ? 4.736 11.757 47.179 1.00 48.59 159 TRP A CA 1
ATOM 1305 C C . TRP A 1 159 ? 4.333 11.719 48.645 1.00 48.59 159 TRP A C 1
ATOM 1307 O O . TRP A 1 159 ? 3.532 12.535 49.101 1.00 48.59 159 TRP A O 1
ATOM 1317 N N . GLU A 1 160 ? 4.785 10.684 49.350 1.00 50.16 160 GLU A N 1
ATOM 1318 C CA . GLU A 1 160 ? 4.816 10.715 50.798 1.00 50.16 160 GLU A CA 1
ATOM 1319 C C . GLU A 1 160 ? 5.602 11.979 51.132 1.00 50.16 160 GLU A C 1
ATOM 1321 O O . GLU A 1 160 ? 6.821 12.053 50.970 1.00 50.16 160 GLU A O 1
ATOM 1326 N N . SER A 1 161 ? 4.873 13.035 51.491 1.00 48.69 161 SER A N 1
ATOM 1327 C CA . SER A 1 161 ? 5.471 14.111 52.258 1.00 48.69 161 SER A CA 1
ATOM 1328 C C . SER A 1 161 ? 6.115 13.421 53.448 1.00 48.69 161 SER A C 1
ATOM 1330 O O . SER A 1 161 ? 5.411 12.654 54.111 1.00 48.69 161 SER A O 1
ATOM 1332 N N . PRO A 1 162 ? 7.407 13.642 53.737 1.00 48.38 162 PRO A N 1
ATOM 1333 C CA . PRO A 1 162 ? 7.922 13.276 55.040 1.00 48.38 162 PRO A CA 1
ATOM 1334 C C . PRO A 1 162 ? 6.980 13.927 56.045 1.00 48.38 162 PRO A C 1
ATOM 1336 O O . PRO A 1 162 ? 6.791 15.144 55.993 1.00 48.38 162 PRO A O 1
ATOM 1339 N N . GLU A 1 163 ? 6.307 13.118 56.861 1.00 56.34 163 GLU A N 1
ATOM 1340 C CA . GLU A 1 163 ? 5.470 13.623 57.936 1.00 56.34 163 GLU A CA 1
ATOM 1341 C C . GLU A 1 163 ? 6.356 14.538 58.785 1.00 56.34 163 GLU A C 1
ATOM 1343 O O . GLU A 1 163 ? 7.213 14.079 59.543 1.00 56.34 163 GLU A O 1
ATOM 1348 N N . GLU A 1 164 ? 6.204 15.854 58.623 1.00 52.38 164 GLU A N 1
ATOM 1349 C CA . GLU A 1 164 ? 6.715 16.809 59.591 1.00 52.38 164 GLU A CA 1
ATOM 1350 C C . GLU A 1 164 ? 5.938 16.541 60.876 1.00 52.38 164 GLU A C 1
ATOM 1352 O O . GLU A 1 164 ? 4.811 17.003 61.068 1.00 52.38 164 GLU A O 1
ATOM 1357 N N . SER A 1 165 ? 6.549 15.722 61.733 1.00 54.31 165 SER A N 1
ATOM 1358 C CA . SER A 1 165 ? 6.138 15.460 63.103 1.00 54.31 165 SER A CA 1
ATOM 1359 C C . SER A 1 165 ? 6.081 16.787 63.859 1.00 54.31 165 SER A C 1
ATOM 1361 O O . SER A 1 165 ? 7.018 17.188 64.545 1.00 54.31 165 SER A O 1
ATOM 1363 N N . THR A 1 166 ? 4.953 17.479 63.751 1.00 51.69 166 THR A N 1
ATOM 1364 C CA . THR A 1 166 ? 4.569 18.629 64.573 1.00 51.69 166 THR A CA 1
ATOM 1365 C C . THR A 1 166 ? 4.033 18.123 65.914 1.00 51.69 166 THR A C 1
ATOM 1367 O O . THR A 1 166 ? 2.913 18.405 66.331 1.00 51.69 166 THR A O 1
ATOM 1370 N N . GLY A 1 167 ? 4.860 17.332 66.594 1.00 60.84 167 GLY A N 1
ATOM 1371 C CA . GLY A 1 167 ? 4.638 16.818 67.938 1.00 60.84 167 GLY A CA 1
ATOM 1372 C C . GLY A 1 167 ? 5.954 16.844 68.720 1.00 60.84 167 GLY A C 1
ATOM 1373 O O . GLY A 1 167 ? 7.017 16.683 68.117 1.00 60.84 167 GLY A O 1
ATOM 1374 N N . PRO A 1 168 ? 5.926 17.092 70.041 1.00 58.56 168 PRO A N 1
ATOM 1375 C CA . PRO A 1 168 ? 7.139 17.104 70.852 1.00 58.56 168 PRO A CA 1
ATOM 1376 C C . PRO A 1 168 ? 7.829 15.733 70.811 1.00 58.56 168 PRO A C 1
ATOM 1378 O O . PRO A 1 168 ? 7.163 14.697 70.811 1.00 58.56 168 PRO A O 1
ATOM 1381 N N . ALA A 1 169 ? 9.164 15.740 70.767 1.00 59.31 169 ALA A N 1
ATOM 1382 C CA . ALA A 1 169 ? 9.989 14.538 70.682 1.00 59.31 169 ALA A CA 1
ATOM 1383 C C . ALA A 1 169 ? 9.636 13.547 71.805 1.00 59.31 169 ALA A C 1
ATOM 1385 O O . ALA A 1 169 ? 9.724 13.877 72.986 1.00 59.31 169 ALA A O 1
ATOM 1386 N N . LEU A 1 170 ? 9.214 12.336 71.428 1.00 55.19 170 LEU A N 1
ATOM 1387 C CA . LEU A 1 170 ? 8.654 11.363 72.370 1.00 55.19 170 LEU A CA 1
ATOM 1388 C C . LEU A 1 170 ? 9.730 10.633 73.197 1.00 55.19 170 LEU A C 1
ATOM 1390 O O . LEU A 1 170 ? 9.403 10.097 74.250 1.00 55.19 170 LEU A O 1
ATOM 1394 N N . TYR A 1 171 ? 11.002 10.652 72.772 1.00 53.03 171 TYR A N 1
ATOM 1395 C CA . TYR A 1 171 ? 12.138 10.122 73.536 1.00 53.03 171 TYR A CA 1
ATOM 1396 C C . TYR A 1 171 ? 13.416 10.915 73.234 1.00 53.03 171 TYR A C 1
ATOM 1398 O O . TYR A 1 171 ? 13.995 10.782 72.158 1.00 53.03 171 TYR A O 1
ATOM 1406 N N . ASP A 1 172 ? 13.853 11.729 74.192 1.00 49.62 172 ASP A N 1
ATOM 1407 C CA . ASP A 1 172 ? 15.198 12.301 74.222 1.00 49.62 172 ASP A CA 1
ATOM 1408 C C . ASP A 1 172 ? 16.106 11.327 74.988 1.00 49.62 172 ASP A C 1
ATOM 1410 O O . ASP A 1 172 ? 15.882 11.047 76.166 1.00 49.62 172 ASP A O 1
ATOM 1414 N N . THR A 1 173 ? 17.094 10.744 74.310 1.00 58.12 173 THR A N 1
ATOM 1415 C CA . THR A 1 173 ? 18.127 9.902 74.938 1.00 58.12 173 THR A CA 1
ATOM 1416 C C . THR A 1 173 ? 19.366 10.718 75.315 1.00 58.12 173 THR A C 1
ATOM 1418 O O . THR A 1 173 ? 20.470 10.180 75.366 1.00 58.12 173 THR A O 1
ATOM 1421 N N . GLY A 1 174 ? 19.205 12.018 75.559 1.00 58.84 174 GLY A N 1
ATOM 1422 C CA . GLY A 1 174 ? 20.249 12.942 75.989 1.00 58.84 174 GLY A CA 1
ATOM 1423 C C . GLY A 1 174 ? 20.508 12.958 77.497 1.00 58.84 174 GLY A C 1
ATOM 1424 O O . GLY A 1 174 ? 20.623 14.035 78.064 1.00 58.84 174 GLY A O 1
ATOM 1425 N N . LEU A 1 175 ? 20.601 11.797 78.154 1.00 46.56 175 LEU A N 1
ATOM 1426 C CA . LEU A 1 175 ? 21.179 11.708 79.501 1.00 46.56 175 LEU A CA 1
ATOM 1427 C C . LEU A 1 175 ? 22.354 10.731 79.470 1.00 46.56 175 LEU A C 1
ATOM 1429 O O . LEU A 1 175 ? 22.190 9.513 79.557 1.00 46.56 175 LEU A O 1
ATOM 1433 N N . ASP A 1 176 ? 23.541 11.303 79.290 1.00 53.88 176 ASP A N 1
ATOM 1434 C CA . ASP A 1 176 ? 24.824 10.613 79.321 1.00 53.88 176 ASP A CA 1
ATOM 1435 C C . ASP A 1 176 ? 25.301 10.445 80.773 1.00 53.88 176 ASP A C 1
ATOM 1437 O O . ASP A 1 176 ? 25.232 11.361 81.594 1.00 53.88 176 ASP A O 1
ATOM 1441 N N . ALA A 1 177 ? 25.837 9.269 81.100 1.00 55.69 177 ALA A N 1
ATOM 1442 C CA . ALA A 1 177 ? 26.332 8.933 82.437 1.00 55.69 177 ALA A CA 1
ATOM 1443 C C . ALA A 1 177 ? 27.592 9.735 82.848 1.00 55.69 177 ALA A C 1
ATOM 1445 O O . ALA A 1 177 ? 28.090 9.573 83.964 1.00 55.69 177 ALA A O 1
ATOM 1446 N N . GLY A 1 178 ? 28.105 10.595 81.959 1.00 62.59 178 GLY A N 1
ATOM 1447 C CA . GLY A 1 178 ? 29.160 11.575 82.216 1.00 62.59 178 GLY A CA 1
ATOM 1448 C C . GLY A 1 178 ? 28.689 12.890 82.854 1.00 62.59 178 GLY A C 1
ATOM 1449 O O . GLY A 1 178 ? 29.532 13.693 83.263 1.00 62.59 178 GLY A O 1
ATOM 1450 N N . GLU A 1 179 ? 27.380 13.123 82.989 1.00 54.41 179 GLU A N 1
ATOM 1451 C CA . GLU A 1 179 ? 26.840 14.322 83.639 1.00 54.41 179 GLU A CA 1
ATOM 1452 C C . GLU A 1 179 ? 26.980 14.220 85.162 1.00 54.41 179 GLU A C 1
ATOM 1454 O O . GLU A 1 179 ? 26.099 13.768 85.895 1.00 54.41 179 GLU A O 1
ATOM 1459 N N . GLY A 1 180 ? 28.164 14.610 85.639 1.00 53.16 180 GLY A N 1
ATOM 1460 C CA . GLY A 1 180 ? 28.559 14.652 87.040 1.00 53.16 180 GLY A CA 1
ATOM 1461 C C . GLY A 1 180 ? 27.654 15.532 87.905 1.00 53.16 180 GLY A C 1
ATOM 1462 O O . GLY A 1 180 ? 28.026 16.640 88.286 1.00 53.16 180 GLY A O 1
ATOM 1463 N N . LEU A 1 181 ? 26.512 14.983 88.318 1.00 56.06 181 LEU A N 1
ATOM 1464 C CA . LEU A 1 181 ? 25.619 15.488 89.369 1.00 56.06 181 LEU A CA 1
ATOM 1465 C C . LEU A 1 181 ? 26.229 15.294 90.774 1.00 56.06 181 LEU A C 1
ATOM 1467 O O . LEU A 1 181 ? 25.592 14.817 91.713 1.00 56.06 181 LEU A O 1
ATOM 1471 N N . TRP A 1 182 ? 27.492 15.700 90.920 1.00 52.12 182 TRP A N 1
ATOM 1472 C CA . TRP A 1 182 ? 28.256 15.728 92.167 1.00 52.12 182 TRP A CA 1
ATOM 1473 C C . TRP A 1 182 ? 28.786 17.133 92.452 1.00 52.12 182 TRP A C 1
ATOM 1475 O O . TRP A 1 182 ? 29.981 17.332 92.635 1.00 52.12 182 TRP A O 1
ATOM 1485 N N . LEU A 1 183 ? 27.892 18.114 92.556 1.00 49.81 183 LEU A N 1
ATOM 1486 C CA . LEU A 1 183 ? 28.162 19.347 93.298 1.00 49.81 183 LEU A CA 1
ATOM 1487 C C . LEU A 1 183 ? 26.951 19.658 94.181 1.00 49.81 183 LEU A C 1
ATOM 1489 O O . LEU A 1 183 ? 25.974 20.276 93.775 1.00 49.81 183 LEU A O 1
ATOM 1493 N N . ARG A 1 184 ? 27.018 19.142 95.409 1.00 50.38 184 ARG A N 1
ATOM 1494 C CA . ARG A 1 184 ? 26.091 19.429 96.507 1.00 50.38 184 ARG A CA 1
ATOM 1495 C C . ARG A 1 184 ? 26.371 20.807 97.116 1.00 50.38 184 ARG A C 1
ATOM 1497 O O . ARG A 1 184 ? 27.533 21.147 97.295 1.00 50.38 184 ARG A O 1
ATOM 1504 N N . ALA A 1 185 ? 25.322 21.470 97.605 1.00 49.03 185 ALA A N 1
ATOM 1505 C CA . ALA A 1 185 ? 25.233 22.163 98.909 1.00 49.03 185 ALA A CA 1
ATOM 1506 C C . ALA A 1 185 ? 23.750 22.578 99.080 1.00 49.03 185 ALA A C 1
ATOM 1508 O O . ALA A 1 185 ? 23.221 23.237 98.199 1.00 49.03 185 ALA A O 1
ATOM 1509 N N . GLY A 1 186 ? 22.943 22.061 100.022 1.00 43.72 186 GLY A N 1
ATOM 1510 C CA . GLY A 1 186 ? 23.004 22.265 101.481 1.00 43.72 186 GLY A CA 1
ATOM 1511 C C . GLY A 1 186 ? 22.500 23.681 101.825 1.00 43.72 186 GLY A C 1
ATOM 1512 O O . GLY A 1 186 ? 23.021 24.621 101.251 1.00 43.72 186 GLY A O 1
ATOM 1513 N N . TRP A 1 187 ? 21.544 23.980 102.709 1.00 47.19 187 TRP A N 1
ATOM 1514 C CA . TRP A 1 187 ? 20.754 23.273 103.726 1.00 47.19 187 TRP A CA 1
ATOM 1515 C C . TRP A 1 187 ? 19.554 24.176 104.116 1.00 47.19 187 TRP A C 1
ATOM 1517 O O . TRP A 1 187 ? 19.542 25.358 103.788 1.00 47.19 187 TRP A O 1
ATOM 1527 N N . VAL A 1 188 ? 18.676 23.620 104.962 1.00 42.06 188 VAL A N 1
ATOM 1528 C CA . VAL A 1 188 ? 17.780 24.266 105.949 1.00 42.06 188 VAL A CA 1
ATOM 1529 C C . VAL A 1 188 ? 16.297 24.299 105.578 1.00 42.06 188 VAL A C 1
ATOM 1531 O O . VAL A 1 188 ? 15.829 25.122 104.803 1.00 42.06 188 VAL A O 1
ATOM 1534 N N . GLY A 1 189 ? 15.550 23.434 106.265 1.00 49.97 189 GLY A N 1
ATOM 1535 C CA . GLY A 1 189 ? 14.216 23.758 106.752 1.00 49.97 189 GLY A CA 1
ATOM 1536 C C . GLY A 1 189 ? 14.261 24.002 108.263 1.00 49.97 189 GLY A C 1
ATOM 1537 O O . GLY A 1 189 ? 15.082 23.391 108.953 1.00 49.97 189 GLY A O 1
ATOM 1538 N N . ARG A 1 190 ? 13.378 24.869 108.760 1.00 40.75 190 ARG A N 1
ATOM 1539 C CA . ARG A 1 190 ? 12.504 24.619 109.917 1.00 40.75 190 ARG A CA 1
ATOM 1540 C C . ARG A 1 190 ? 11.532 25.785 110.119 1.00 40.75 190 ARG A C 1
ATOM 1542 O O . ARG A 1 190 ? 11.957 26.932 110.040 1.00 40.75 190 ARG A O 1
ATOM 1549 N N . ASP A 1 191 ? 10.303 25.361 110.403 1.00 43.41 191 ASP A N 1
ATOM 1550 C CA . ASP A 1 191 ? 9.188 25.963 111.152 1.00 43.41 191 ASP A CA 1
ATOM 1551 C C . ASP A 1 191 ? 8.617 27.324 110.718 1.00 43.41 191 ASP A C 1
ATOM 1553 O O . ASP A 1 191 ? 9.286 28.368 110.873 1.00 43.41 191 ASP A O 1
#

Nearest PDB structures (foldseek):
  4dvz-assembly1_A  TM=2.803E-01  e=9.322E-01  Helicobacter pylori 26695
  3lfl-assembly1_A-2  TM=2.920E-01  e=5.221E+00  Homo sapiens

Sequence (191 aa):
MNLRRHLTLRPRTLAGQHLAQVGRALSEVTTIDDAIGWQKLLDVWWQTYGHLTTERTRYRDGTWGYTHDRVRKAWNLLHSLNRKGTLFTYLEHDNARTTSPLKGGINNGIRTVLRNHRGISEAHMKRAAEWFLTLREIPLERAHELIQDLQSPPEPTLWESPEESTGPALYDTGLDAGEGLWLRAGWVGRD

Foldseek 3Di:
DCLCVLAPPDDPDPLSVLLVVLVVLLVVDDAPVSVVVSVVSLVVSCVVCVVQLVDWDQDPVRDIDRPRVSSNVSSCVVVVCVVVVNSCVCNVVVHDNDCCCVVVPLVVQLVVQPVVPPPDDPVVSVVSSVVSDVVVDDPPVCVVVVPDPPDPDPPPPPPPDPPPPPDPDPDDPPDDPPPPPPDDDDDDDDD

Mean predicted aligned error: 15.36 Å

Secondary structure (DSSP, 8-state):
--GGGTS-SS-SSHHHHHHHHHHHHTTT--SHHHHHHHHHHHHHHHHHHGGGGT-EEE-TTS-EEETTHHHHHHHHHHHHHHHTT-SSHHHHTT--S--HHHHHTHHHHHHHHHHHTTT--HHHHHHHHHHHHHTTPPPGGGGGGG---S-PPP------------S--S------TT-------------

pLDDT: mean 81.55, std 17.75, range [40.75, 98.06]